Protein AF-A0A813EPC4-F1 (afdb_monomer)

Organism: Polarella glacialis (NCBI:txid89957)

Secondary structure (DSSP, 8-state):
-HHHHHHHTTB-SSTT-SSB------TTTPPPPHHHHHHHHHHHHHHTT--TTTEEE--HHHHHHHHHHHHH-S-TT--HHHHHHHHHHHHHHHHHHHHHHHH-SEEEEEEEETTEEEEEEEEEETTEEEEEEEE-SSS--HHHHHHHHHHHHHHH-PPPPS------PPTT-S-HHHHHHHHHHHHHHHHTS--HHHH-S---HHHHHHHHHHHHHHHHHHHHHHHHHHHHHHHHHHHHHHHHHHHHHHHHHHHHHHHHHHHHHHHHHHHHHT---TTS--GGGS-HHHHHHHHHHHHH-----TTTTT-SS--TT--HHHHHHHHHHHTTSS---

pLDDT: mean 82.9, std 14.12, range [34.06, 98.44]

Radius of gyration: 42.9 Å; Cα contacts (8 Å, |Δi|>4): 403; chains: 1; bounding box: 92×56×108 Å

Foldseek 3Di:
DLVVLCVQLQHDLAPPRPGHALDFDDQDFDADDLSLLSSLVVCLCVVVVFDLQAEFEDRQCLLCVLLCCVVVNDDPPDDPVRNVVVVVVSVVSLVVVLCRVVRHQKYWYWYDDPLAIKIWIWGDDPPDIDIAIAGQAPDRDPRRQVSVQVSCCVNPNDGYDPHPDPHHDDPPTSLRSLQSSQQVSLCCCVRVVVNNVVNPDHRDSSVSSNVSNVSSVVSNVSSVVSHVVNVVVVVVVVVVVVVVVVVVVVVVVVVVVVVVVVVVVVVVVVVVVPDPPPPDQDLVNFDPVLVVLLVCCAVQVADDPPVNVPPPRRDVVGHSVVSSVVRCVVVPVDDDD

Structure (mmCIF, N/CA/C/O backbone):
data_AF-A0A813EPC4-F1
#
_entry.id   AF-A0A813EPC4-F1
#
loop_
_atom_site.group_PDB
_atom_site.id
_atom_site.type_symbol
_atom_site.label_atom_id
_atom_site.label_alt_id
_atom_site.label_comp_id
_atom_site.label_asym_id
_atom_site.label_entity_id
_atom_site.label_seq_id
_atom_site.pdbx_PDB_ins_code
_atom_site.Cartn_x
_atom_site.Cartn_y
_atom_site.Cartn_z
_atom_site.occupancy
_atom_site.B_iso_or_equiv
_atom_site.auth_seq_id
_atom_site.auth_comp_id
_atom_site.auth_asym_id
_atom_site.auth_atom_id
_atom_site.pdbx_PDB_model_num
ATOM 1 N N . MET A 1 1 ? -18.100 5.265 3.084 1.00 62.22 1 MET A N 1
ATOM 2 C CA . MET A 1 1 ? -17.186 5.437 1.932 1.00 62.22 1 MET A CA 1
ATOM 3 C C . MET A 1 1 ? -15.780 5.809 2.391 1.00 62.22 1 MET A C 1
ATOM 5 O O . MET A 1 1 ? -14.886 5.016 2.166 1.00 62.22 1 MET A O 1
ATOM 9 N N . LEU A 1 2 ? -15.556 6.933 3.086 1.00 70.25 2 LEU A N 1
ATOM 10 C CA . LEU A 1 2 ? -14.209 7.248 3.605 1.00 70.25 2 LEU A CA 1
ATOM 11 C C . LEU A 1 2 ? -13.726 6.257 4.686 1.00 70.25 2 LEU A C 1
ATOM 13 O O . LEU A 1 2 ? -12.557 5.906 4.694 1.00 70.25 2 LEU A O 1
ATOM 17 N N . GLN A 1 3 ? -14.626 5.737 5.531 1.00 71.38 3 GLN A N 1
ATOM 18 C CA . GLN A 1 3 ? -14.296 4.677 6.501 1.00 71.38 3 GLN A CA 1
ATOM 19 C C . GLN A 1 3 ? -13.813 3.376 5.839 1.00 71.38 3 GLN A C 1
ATOM 21 O O . GLN A 1 3 ? -12.817 2.812 6.267 1.00 71.38 3 GLN A O 1
ATOM 26 N N . SER A 1 4 ? -14.493 2.906 4.785 1.00 73.38 4 SER A N 1
ATOM 27 C CA . SER A 1 4 ? -14.063 1.697 4.069 1.00 73.38 4 SER A CA 1
ATOM 28 C C . SER A 1 4 ? -12.709 1.913 3.39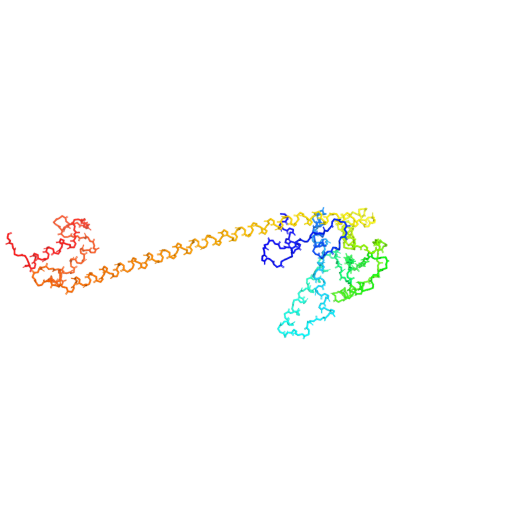6 1.00 73.38 4 SER A C 1
ATOM 30 O O . SER A 1 4 ? -11.855 1.049 3.473 1.00 73.38 4 SER A O 1
ATOM 32 N N . TRP A 1 5 ? -12.462 3.109 2.855 1.00 74.44 5 TRP A N 1
ATOM 33 C CA . TRP A 1 5 ? -11.149 3.469 2.316 1.00 74.44 5 TRP A CA 1
ATOM 34 C C . TRP A 1 5 ? -10.028 3.489 3.351 1.00 74.44 5 TRP A C 1
ATOM 36 O O . TRP A 1 5 ? -8.918 3.080 3.031 1.00 74.44 5 TRP A O 1
ATOM 46 N N . LEU A 1 6 ? -10.289 3.976 4.569 1.00 70.12 6 LEU A N 1
ATOM 47 C CA . LEU A 1 6 ? -9.298 3.920 5.647 1.00 70.12 6 LEU A CA 1
ATOM 48 C C . LEU A 1 6 ? -8.890 2.465 5.904 1.00 70.12 6 LEU A C 1
ATOM 50 O O . LEU A 1 6 ? -7.701 2.165 5.913 1.00 70.12 6 LEU A O 1
ATOM 54 N N . TRP A 1 7 ? -9.870 1.564 5.993 1.00 73.25 7 TRP A N 1
ATOM 55 C CA . TRP A 1 7 ? -9.618 0.134 6.152 1.00 73.25 7 TRP A CA 1
ATOM 56 C C . TRP A 1 7 ? -8.852 -0.474 4.969 1.00 73.25 7 TRP A C 1
ATOM 58 O O . TRP A 1 7 ? -7.840 -1.141 5.173 1.00 73.25 7 TRP A O 1
ATOM 68 N N . ASP A 1 8 ? -9.284 -0.198 3.736 1.00 74.75 8 ASP A N 1
ATOM 69 C CA . ASP A 1 8 ? -8.661 -0.724 2.513 1.00 74.75 8 ASP A CA 1
ATOM 70 C C . ASP A 1 8 ? -7.205 -0.241 2.346 1.00 74.75 8 ASP A C 1
ATOM 72 O O . ASP A 1 8 ? -6.374 -0.941 1.771 1.00 74.75 8 ASP A O 1
ATOM 76 N N . CYS A 1 9 ? -6.870 0.929 2.903 1.00 72.31 9 CYS A N 1
ATOM 77 C CA . CYS A 1 9 ? -5.509 1.469 2.941 1.00 72.31 9 CYS A CA 1
ATOM 78 C C . CYS A 1 9 ? -4.670 0.981 4.142 1.00 72.31 9 CYS A C 1
ATOM 80 O O . CYS A 1 9 ? -3.524 1.412 4.270 1.00 72.31 9 CYS A O 1
ATOM 82 N N . GLY A 1 10 ? -5.216 0.143 5.034 1.00 71.31 10 GLY A N 1
ATOM 83 C CA . GLY A 1 10 ? -4.536 -0.314 6.257 1.00 71.31 10 GLY A CA 1
ATOM 84 C C . GLY A 1 10 ? -4.409 0.754 7.355 1.00 71.31 10 GLY A C 1
ATOM 85 O O . GLY A 1 10 ? -3.520 0.679 8.202 1.00 71.31 10 GLY A O 1
ATOM 86 N N . LEU A 1 11 ? -5.271 1.774 7.338 1.00 77.00 11 LEU A N 1
ATOM 87 C CA . LEU A 1 11 ? -5.243 2.905 8.268 1.00 77.00 11 LEU A CA 1
ATOM 88 C C . LEU A 1 11 ? -6.188 2.654 9.448 1.00 77.00 11 LEU A C 1
ATOM 90 O O . LEU A 1 11 ? -7.278 2.105 9.283 1.00 77.00 11 LEU A O 1
ATOM 94 N N . LYS A 1 12 ? -5.786 3.092 10.644 1.00 79.19 12 LYS A N 1
ATOM 95 C CA . LYS A 1 12 ? -6.576 2.880 11.871 1.00 79.19 12 LYS A CA 1
ATOM 96 C C . LYS A 1 12 ? -7.890 3.664 11.862 1.00 79.19 12 LYS A C 1
ATOM 98 O O . LYS A 1 12 ? -7.928 4.822 11.435 1.00 79.19 12 LYS A O 1
ATOM 103 N N . LEU A 1 13 ? -8.955 3.027 12.344 1.00 77.38 13 LEU A N 1
ATOM 104 C CA . LEU A 1 13 ? -10.294 3.597 12.520 1.00 77.38 13 LEU A CA 1
ATOM 105 C C . LEU A 1 13 ? -10.567 3.909 13.994 1.00 77.38 13 LEU A C 1
ATOM 107 O O . LEU A 1 13 ? -11.183 4.926 14.316 1.00 77.38 13 LEU A O 1
ATOM 111 N N . GLU A 1 14 ? -10.071 3.051 14.877 1.00 79.38 14 GLU A N 1
ATOM 112 C CA . GLU A 1 14 ? -10.176 3.154 16.324 1.00 79.38 14 GLU A CA 1
ATOM 113 C C . GLU A 1 14 ? -8.802 3.403 16.973 1.00 79.38 14 GLU A C 1
ATOM 115 O O . GLU A 1 14 ? -7.764 3.123 16.371 1.00 79.38 14 GLU A O 1
ATOM 120 N N . PRO A 1 15 ? -8.756 3.935 18.213 1.00 71.81 15 PRO A N 1
ATOM 121 C CA . PRO A 1 15 ? -7.492 4.217 18.898 1.00 71.81 15 PRO A CA 1
ATOM 122 C C . PRO A 1 15 ? -6.586 2.992 19.069 1.00 71.81 15 PRO A C 1
ATOM 124 O O . PRO A 1 15 ? -5.369 3.144 19.081 1.00 71.81 15 PRO A O 1
ATOM 127 N N . GLU A 1 16 ? -7.193 1.813 19.212 1.00 76.94 16 GLU A N 1
ATOM 128 C CA . GLU A 1 16 ? -6.504 0.554 19.514 1.00 76.94 16 GLU A CA 1
ATOM 129 C C . GLU A 1 16 ? -6.243 -0.297 18.266 1.00 76.94 16 GLU A C 1
ATOM 131 O O . GLU A 1 16 ? -5.717 -1.407 18.368 1.00 76.94 16 GLU A O 1
ATOM 136 N N . ASP A 1 17 ? -6.628 0.197 17.086 1.00 76.00 17 ASP A N 1
ATOM 137 C CA . ASP A 1 17 ? -6.416 -0.529 15.843 1.00 76.00 17 ASP A CA 1
ATOM 138 C C . ASP A 1 17 ? -4.917 -0.634 15.525 1.00 76.00 17 ASP A C 1
ATOM 140 O O . ASP A 1 17 ? -4.179 0.345 15.668 1.00 76.00 17 ASP A O 1
ATOM 144 N N . PRO A 1 18 ? -4.460 -1.786 15.002 1.00 70.44 18 PRO A N 1
ATOM 145 C CA . PRO A 1 18 ? -3.057 -2.004 14.652 1.00 70.44 18 PRO A CA 1
ATOM 146 C C . PRO A 1 18 ? -2.616 -1.267 13.374 1.00 70.44 18 PRO A C 1
ATOM 148 O O . PRO A 1 18 ? -1.470 -1.420 12.962 1.00 70.44 18 PRO A O 1
ATOM 151 N N . GLY A 1 19 ? -3.520 -0.533 12.715 1.00 69.56 19 GLY A N 1
ATOM 152 C CA . GLY A 1 19 ? -3.224 0.230 11.503 1.00 69.56 19 GLY A CA 1
ATOM 153 C C . GLY A 1 19 ? -2.428 1.504 11.781 1.00 69.56 19 GLY A C 1
ATOM 154 O O . GLY A 1 19 ? -2.182 1.873 12.930 1.00 69.56 19 GLY A O 1
ATOM 155 N N . ASP A 1 20 ? -2.082 2.230 10.721 1.00 78.06 20 ASP A N 1
ATOM 156 C CA . ASP A 1 20 ? -1.285 3.453 10.829 1.00 78.06 20 ASP A CA 1
ATOM 157 C C . ASP A 1 20 ? -2.104 4.756 10.830 1.00 78.06 20 ASP A C 1
ATOM 159 O O . ASP A 1 20 ? -3.225 4.842 10.313 1.00 78.06 20 ASP A O 1
ATOM 163 N N . ASP A 1 21 ? -1.540 5.802 11.443 1.00 78.56 21 ASP A N 1
ATOM 164 C CA . ASP A 1 21 ? -2.145 7.135 11.434 1.00 78.56 21 ASP A CA 1
ATOM 165 C C . ASP A 1 21 ? -2.010 7.720 10.034 1.00 78.56 21 ASP A C 1
ATOM 167 O O . ASP A 1 21 ? -0.948 7.636 9.418 1.00 78.56 21 ASP A O 1
ATOM 171 N N . VAL A 1 22 ? -3.056 8.385 9.541 1.00 77.50 22 VAL A N 1
ATOM 172 C CA . VAL A 1 22 ? -2.957 9.071 8.254 1.00 77.50 22 VAL A CA 1
ATOM 173 C C . VAL A 1 22 ? -1.939 10.200 8.375 1.00 77.50 22 VAL A C 1
ATOM 175 O O . VAL A 1 22 ? -2.153 11.188 9.082 1.00 77.50 22 VAL A O 1
ATOM 178 N N . THR A 1 23 ? -0.835 10.084 7.641 1.00 77.12 23 THR A N 1
ATOM 179 C CA . THR A 1 23 ? 0.177 11.138 7.568 1.00 77.12 23 THR A CA 1
ATOM 180 C C . THR A 1 23 ? -0.126 12.102 6.419 1.00 77.12 23 THR A C 1
ATOM 182 O O . THR A 1 23 ? -0.303 11.704 5.265 1.00 77.12 23 THR A O 1
ATOM 185 N N . VAL A 1 24 ? -0.143 13.403 6.713 1.00 73.62 24 VAL A N 1
ATOM 186 C CA . VAL A 1 24 ? -0.309 14.467 5.710 1.00 73.62 24 VAL A CA 1
ATOM 187 C C . VAL A 1 24 ? 1.047 15.127 5.468 1.00 73.62 24 VAL A C 1
ATOM 189 O O . VAL A 1 24 ? 1.663 15.612 6.413 1.00 73.62 24 VAL A O 1
ATOM 192 N N . SER A 1 25 ? 1.521 15.140 4.221 1.00 67.19 25 SER A N 1
ATOM 193 C CA . SER A 1 25 ? 2.739 15.864 3.838 1.00 67.19 25 SER A CA 1
ATOM 194 C C . SER A 1 25 ? 2.538 17.371 3.766 1.00 67.19 25 SER A C 1
ATOM 196 O O . SER A 1 25 ? 1.418 17.884 3.647 1.00 67.19 25 SER A O 1
ATOM 198 N N . SER A 1 26 ? 3.662 18.080 3.742 1.00 60.09 26 SER A N 1
ATOM 199 C CA . SER A 1 26 ? 3.734 19.433 3.224 1.00 60.09 26 SER A CA 1
ATOM 200 C C . SER A 1 26 ? 3.218 19.478 1.776 1.00 60.09 26 SER A C 1
ATOM 202 O O . SER A 1 26 ? 3.365 18.542 0.979 1.00 60.09 26 SER A O 1
ATOM 204 N N . GLN A 1 27 ? 2.531 20.567 1.438 1.00 60.84 27 GLN A N 1
ATOM 205 C CA . GLN A 1 27 ? 2.017 20.772 0.092 1.00 60.84 27 GLN A CA 1
ATOM 206 C C . GLN A 1 27 ? 3.204 21.026 -0.848 1.00 60.84 27 GLN A C 1
ATOM 208 O O . GLN A 1 27 ? 3.808 22.092 -0.785 1.00 60.84 27 GLN A O 1
ATOM 213 N N . GLY A 1 28 ? 3.515 20.075 -1.735 1.00 56.06 28 GLY A N 1
ATOM 214 C CA . GLY A 1 28 ? 4.407 20.333 -2.870 1.00 56.06 28 GLY A CA 1
ATOM 215 C C . GLY A 1 28 ? 5.709 19.539 -2.974 1.00 56.06 28 GLY A C 1
ATOM 216 O O . GLY A 1 28 ? 6.494 19.883 -3.851 1.00 56.06 28 GLY A O 1
ATOM 217 N N . GLY A 1 29 ? 5.953 18.479 -2.191 1.00 60.56 29 GLY A N 1
ATOM 218 C CA . GLY A 1 29 ? 7.079 17.599 -2.544 1.00 60.56 29 GLY A CA 1
ATOM 219 C C . GLY A 1 29 ? 7.720 16.730 -1.475 1.00 60.56 29 GLY A C 1
ATOM 220 O O . GLY A 1 29 ? 8.869 16.357 -1.676 1.00 60.56 29 GLY A O 1
ATOM 221 N N . ASP A 1 30 ? 7.047 16.387 -0.377 1.00 72.00 30 ASP A N 1
ATOM 222 C CA . ASP A 1 30 ? 7.613 15.381 0.529 1.00 72.00 30 ASP A CA 1
ATOM 223 C C . ASP A 1 30 ? 7.609 13.991 -0.116 1.00 72.00 30 ASP A C 1
ATOM 225 O O . ASP A 1 30 ? 6.735 13.660 -0.927 1.00 72.00 30 ASP A O 1
ATOM 229 N N . TRP A 1 31 ? 8.535 13.151 0.343 1.00 79.12 31 TRP A N 1
ATOM 230 C CA . TRP A 1 31 ? 8.565 11.729 0.033 1.00 79.12 31 TRP A CA 1
ATOM 231 C C . TRP A 1 31 ? 7.193 11.093 0.274 1.00 79.12 31 TRP A C 1
ATOM 233 O O . TRP A 1 31 ? 6.574 11.263 1.334 1.00 79.12 31 TRP A O 1
ATOM 243 N N . LEU A 1 32 ? 6.695 10.354 -0.719 1.00 81.12 32 LEU A N 1
ATOM 244 C CA . LEU A 1 32 ? 5.539 9.498 -0.491 1.00 81.12 32 LEU A CA 1
ATOM 245 C C . LEU A 1 32 ? 5.990 8.298 0.335 1.00 81.12 32 LEU A C 1
ATOM 247 O O . LEU A 1 32 ? 6.913 7.591 -0.054 1.00 81.12 32 LEU A O 1
ATOM 251 N N . LEU A 1 33 ? 5.332 8.083 1.469 1.00 84.06 33 LEU A N 1
ATOM 252 C CA . LEU A 1 33 ? 5.437 6.838 2.219 1.00 84.06 33 LEU A CA 1
ATOM 253 C C . LEU A 1 33 ? 4.589 5.755 1.531 1.00 84.06 33 LEU A C 1
ATOM 255 O O . LEU A 1 33 ? 3.718 6.064 0.710 1.00 84.06 33 LEU A O 1
ATOM 259 N N . ASP A 1 34 ? 4.823 4.503 1.894 1.00 82.69 34 ASP A N 1
ATOM 260 C CA . ASP A 1 34 ? 4.042 3.329 1.485 1.00 82.69 34 ASP A CA 1
ATOM 261 C C . ASP A 1 34 ? 2.523 3.539 1.625 1.00 82.69 34 ASP A C 1
ATOM 263 O O . ASP A 1 34 ? 1.785 3.380 0.651 1.00 82.69 34 ASP A O 1
ATOM 267 N N . GLN A 1 35 ? 2.059 4.040 2.772 1.00 84.06 35 GLN A N 1
ATOM 268 C CA . GLN A 1 35 ? 0.651 4.377 3.015 1.00 84.06 35 GLN A CA 1
ATOM 269 C C . GLN A 1 35 ? 0.082 5.328 1.957 1.00 84.06 35 GLN A C 1
ATOM 271 O O . GLN A 1 35 ? -1.074 5.214 1.555 1.00 84.06 35 GLN A O 1
ATOM 276 N N . ARG A 1 36 ? 0.882 6.285 1.472 1.00 85.88 36 ARG A N 1
ATOM 277 C CA . ARG A 1 36 ? 0.427 7.261 0.470 1.00 85.88 36 ARG A CA 1
ATOM 278 C C . ARG A 1 36 ? 0.389 6.672 -0.932 1.00 85.88 36 ARG A C 1
ATOM 280 O O . ARG A 1 36 ? -0.444 7.099 -1.732 1.00 85.88 36 ARG A O 1
ATOM 287 N N . LEU A 1 37 ? 1.252 5.701 -1.231 1.00 91.56 37 LEU A N 1
ATOM 288 C CA . LEU A 1 37 ? 1.120 4.902 -2.447 1.00 91.56 37 LEU A CA 1
ATOM 289 C C . LEU A 1 37 ? -0.149 4.047 -2.403 1.00 91.56 37 LEU A C 1
ATOM 291 O O . LEU A 1 37 ? -0.873 4.036 -3.395 1.00 91.56 37 LEU A O 1
ATOM 295 N N . ASN A 1 38 ? -0.469 3.440 -1.256 1.00 91.88 38 ASN A N 1
ATOM 296 C CA . ASN A 1 38 ? -1.716 2.690 -1.061 1.00 91.88 38 ASN A CA 1
ATOM 297 C C . ASN A 1 38 ? -2.948 3.595 -1.246 1.00 91.88 38 ASN A C 1
ATOM 299 O O . ASN A 1 38 ? -3.841 3.273 -2.026 1.00 91.88 38 ASN A O 1
ATOM 303 N N . VAL A 1 39 ? -2.956 4.789 -0.641 1.00 91.19 39 VAL A N 1
ATOM 304 C CA . VAL A 1 39 ? -4.021 5.792 -0.852 1.00 91.19 39 VAL A CA 1
ATOM 305 C C . VAL A 1 39 ? -4.122 6.210 -2.322 1.00 91.19 39 VAL A C 1
ATOM 307 O O . VAL A 1 39 ? -5.220 6.351 -2.859 1.00 91.19 39 VAL A O 1
ATOM 310 N N . GLY A 1 40 ? -2.986 6.417 -2.992 1.00 93.69 40 GLY A N 1
ATOM 311 C CA . GLY A 1 40 ? -2.955 6.744 -4.415 1.00 93.69 40 GLY A CA 1
ATOM 312 C C . GLY A 1 40 ? -3.519 5.622 -5.290 1.00 93.69 40 GLY A C 1
ATOM 313 O O . GLY A 1 40 ? -4.255 5.900 -6.238 1.00 93.69 40 GLY A O 1
ATOM 314 N N . TRP A 1 41 ? -3.222 4.367 -4.949 1.00 94.75 41 TRP A N 1
ATOM 315 C CA . TRP A 1 41 ? -3.783 3.191 -5.602 1.00 94.75 41 TRP A CA 1
ATOM 316 C C . TRP A 1 41 ? -5.298 3.090 -5.408 1.00 94.75 41 TRP A C 1
ATOM 318 O O . TRP A 1 41 ? -6.013 2.948 -6.397 1.00 94.75 41 TRP A O 1
ATOM 328 N N . GLU A 1 42 ? -5.810 3.230 -4.185 1.00 93.19 42 GLU A N 1
ATOM 329 C CA . GLU A 1 42 ? -7.256 3.161 -3.931 1.00 93.19 42 GLU A CA 1
ATOM 330 C C . GLU A 1 42 ? -8.012 4.315 -4.606 1.00 93.19 42 GLU A C 1
ATOM 332 O O . GLU A 1 42 ? -9.077 4.112 -5.198 1.00 93.19 42 GLU A O 1
ATOM 337 N N . LEU A 1 43 ? -7.414 5.513 -4.641 1.00 93.94 43 LEU A N 1
ATOM 338 C CA . LEU A 1 43 ? -7.940 6.632 -5.422 1.00 93.94 43 LEU A CA 1
ATOM 339 C C . LEU A 1 43 ? -7.996 6.310 -6.920 1.00 93.94 43 LEU A C 1
ATOM 341 O O . LEU A 1 43 ? -8.998 6.622 -7.568 1.00 93.94 43 LEU A O 1
ATOM 345 N N . LEU A 1 44 ? -6.944 5.697 -7.473 1.00 93.88 44 LEU A N 1
ATOM 346 C CA . LEU A 1 44 ? -6.917 5.265 -8.869 1.00 93.88 44 LEU A CA 1
ATOM 347 C C . LEU A 1 44 ? -8.001 4.215 -9.128 1.00 93.88 44 LEU A C 1
ATOM 349 O O . LEU A 1 44 ? -8.809 4.397 -10.034 1.00 93.88 44 LEU A O 1
ATOM 353 N N . LYS A 1 45 ? -8.048 3.154 -8.317 1.00 93.50 45 LYS A N 1
ATOM 354 C CA . LYS A 1 45 ? -9.009 2.050 -8.424 1.00 93.50 45 LYS A CA 1
ATOM 355 C C . LYS A 1 45 ? -10.442 2.562 -8.454 1.00 93.50 45 LYS A C 1
ATOM 357 O O . LYS A 1 45 ? -11.195 2.226 -9.366 1.00 93.50 45 LYS A O 1
ATOM 362 N N . PHE A 1 46 ? -10.794 3.424 -7.506 1.00 90.94 46 PHE A N 1
ATOM 363 C CA . PHE A 1 46 ? -12.123 4.014 -7.428 1.00 90.94 46 PHE A CA 1
ATOM 364 C C . PHE A 1 46 ? -12.412 4.978 -8.579 1.00 90.94 46 PHE A C 1
ATOM 366 O O . PHE A 1 46 ? -13.437 4.848 -9.243 1.00 90.94 46 PHE A O 1
ATOM 373 N N . GLY A 1 47 ? -11.514 5.935 -8.836 1.00 89.88 47 GLY A N 1
ATOM 374 C CA . GLY A 1 47 ? -11.733 6.980 -9.837 1.00 89.88 47 GLY A CA 1
ATOM 375 C C . GLY A 1 47 ? -11.814 6.445 -11.267 1.00 89.88 47 GLY A C 1
ATOM 376 O O . GLY A 1 47 ? -12.506 7.022 -12.101 1.00 89.88 47 GLY A O 1
ATOM 377 N N . ALA A 1 48 ? -11.130 5.335 -11.538 1.00 88.75 48 ALA A N 1
ATOM 378 C CA . ALA A 1 48 ? -11.113 4.664 -12.831 1.00 88.75 48 ALA A CA 1
ATOM 379 C C . ALA A 1 48 ? -12.081 3.467 -12.920 1.00 88.75 48 ALA A C 1
ATOM 381 O O . ALA A 1 48 ? -12.169 2.840 -13.972 1.00 88.75 48 ALA A O 1
ATOM 382 N N . GLY A 1 49 ? -12.796 3.125 -11.839 1.00 89.38 49 GLY A N 1
ATOM 383 C CA . GLY A 1 49 ? -13.715 1.980 -11.810 1.00 89.38 49 GLY A CA 1
ATOM 384 C C . GLY A 1 49 ? -13.035 0.625 -12.057 1.00 89.38 49 GLY A C 1
ATOM 385 O O . GLY A 1 49 ? -13.647 -0.278 -12.634 1.00 89.38 49 GLY A O 1
ATOM 386 N N . LEU A 1 50 ? -11.765 0.484 -11.659 1.00 89.88 50 LEU A N 1
ATOM 387 C CA . LEU A 1 50 ? -10.953 -0.697 -11.955 1.00 89.88 50 LEU A CA 1
ATOM 388 C C . LEU A 1 50 ? -11.474 -1.930 -11.213 1.00 89.88 50 LEU A C 1
ATOM 390 O O . LEU A 1 50 ? -11.668 -1.921 -9.997 1.00 89.88 50 LEU A O 1
ATOM 394 N N . GLN A 1 51 ? -11.650 -3.016 -11.962 1.00 85.56 51 GLN A N 1
ATOM 395 C CA . GLN A 1 51 ? -12.029 -4.316 -11.419 1.00 85.56 51 GLN A CA 1
ATOM 396 C C . GLN A 1 51 ? -10.784 -5.082 -10.965 1.00 85.56 51 GLN A C 1
ATOM 398 O O . GLN A 1 51 ? -9.775 -5.116 -11.670 1.00 85.56 51 GLN A O 1
ATOM 403 N N . GLU A 1 52 ? -10.868 -5.771 -9.825 1.00 79.69 52 GLU A N 1
ATOM 404 C CA . GLU A 1 52 ? -9.741 -6.549 -9.281 1.00 79.69 52 GLU A CA 1
ATOM 405 C C . GLU A 1 52 ? -9.311 -7.721 -10.168 1.00 79.69 52 GLU A C 1
ATOM 407 O O . GLU A 1 52 ? -8.208 -8.248 -10.019 1.00 79.69 52 GLU A O 1
ATOM 412 N N . SER A 1 53 ? -10.184 -8.167 -11.070 1.00 82.69 53 SER A N 1
ATOM 413 C CA . SER A 1 53 ? -9.859 -9.204 -12.047 1.00 82.69 53 SER A CA 1
ATOM 414 C C . SER A 1 53 ? -8.948 -8.688 -13.165 1.00 82.69 53 SER A C 1
ATOM 416 O O . SER A 1 53 ? -8.169 -9.462 -13.714 1.00 82.69 53 SER A O 1
ATOM 418 N N . ALA A 1 54 ? -9.021 -7.394 -13.493 1.00 86.94 54 ALA A N 1
ATOM 419 C CA . ALA A 1 54 ? -8.241 -6.779 -14.565 1.00 86.94 54 ALA A CA 1
ATOM 420 C C . ALA A 1 54 ? -6.814 -6.434 -14.117 1.00 86.94 54 ALA A C 1
ATOM 422 O O . ALA A 1 54 ? -5.854 -6.676 -14.850 1.00 86.94 54 ALA A O 1
ATOM 423 N N . VAL A 1 55 ? -6.675 -5.904 -12.899 1.00 95.44 55 VAL A N 1
ATOM 424 C CA . VAL A 1 55 ? -5.396 -5.453 -12.350 1.00 95.44 55 VAL A CA 1
ATOM 425 C C . VAL A 1 55 ? -5.260 -5.810 -10.875 1.00 95.44 55 VAL A C 1
ATOM 427 O O . VAL A 1 55 ? -6.181 -5.626 -10.079 1.00 95.44 55 VAL A O 1
ATOM 430 N N . GLN A 1 56 ? -4.083 -6.309 -10.506 1.00 95.62 56 GLN A N 1
ATOM 431 C CA . GLN A 1 56 ? -3.677 -6.494 -9.120 1.00 95.62 56 GLN A CA 1
ATOM 432 C C . GLN A 1 56 ? -2.597 -5.495 -8.738 1.00 95.62 56 GLN A C 1
ATOM 434 O O . GLN A 1 56 ? -1.745 -5.108 -9.533 1.00 95.62 56 GLN A O 1
ATOM 439 N N . TYR A 1 57 ? -2.629 -5.117 -7.472 1.00 96.38 57 TYR A N 1
ATOM 440 C CA . TYR A 1 57 ? -1.622 -4.291 -6.837 1.00 96.38 57 TYR A CA 1
ATOM 441 C C . TYR A 1 57 ? -0.978 -5.090 -5.713 1.00 96.38 57 TYR A C 1
ATOM 443 O O . TYR A 1 57 ? -1.685 -5.721 -4.913 1.00 96.38 57 TYR A O 1
ATOM 451 N N . VAL A 1 58 ? 0.352 -5.100 -5.688 1.00 96.56 58 VAL A N 1
ATOM 452 C CA . VAL A 1 58 ? 1.137 -5.649 -4.583 1.00 96.56 58 VAL A CA 1
ATOM 453 C C . VAL A 1 58 ? 1.474 -4.490 -3.646 1.00 96.56 58 VAL A C 1
ATOM 455 O O . VAL A 1 58 ? 2.227 -3.607 -4.060 1.00 96.56 58 VAL A O 1
ATOM 458 N N . PRO A 1 59 ? 0.930 -4.476 -2.415 1.00 94.19 59 PRO A N 1
ATOM 459 C CA . PRO A 1 59 ? 1.220 -3.418 -1.461 1.00 94.19 59 PRO A CA 1
ATOM 460 C C . PRO A 1 59 ? 2.730 -3.302 -1.192 1.00 94.19 59 PRO A C 1
ATOM 462 O O . PRO A 1 59 ? 3.400 -4.337 -1.056 1.00 94.19 59 PRO A O 1
ATOM 465 N N . PRO A 1 60 ? 3.292 -2.083 -1.137 1.00 92.69 60 PRO A N 1
ATOM 466 C CA . PRO A 1 60 ? 4.724 -1.889 -0.984 1.00 92.69 60 PRO A CA 1
ATOM 467 C C . PRO A 1 60 ? 5.256 -2.409 0.346 1.00 92.69 60 PRO A C 1
ATOM 469 O O . PRO A 1 60 ? 6.322 -3.014 0.383 1.00 92.69 60 PRO A O 1
ATOM 472 N N . ASP A 1 61 ? 4.490 -2.220 1.417 1.00 90.75 61 ASP A N 1
ATOM 473 C CA . ASP A 1 61 ? 4.765 -2.702 2.769 1.00 90.75 61 ASP A CA 1
ATOM 474 C C . ASP A 1 61 ? 4.871 -4.233 2.802 1.00 90.75 61 ASP A C 1
ATOM 476 O O . ASP A 1 61 ? 5.819 -4.788 3.370 1.00 90.75 61 ASP A O 1
ATOM 480 N N . LEU A 1 62 ? 3.957 -4.927 2.114 1.00 92.88 62 LEU A N 1
ATOM 481 C CA . LEU A 1 62 ? 3.969 -6.382 1.989 1.00 92.88 62 LEU A CA 1
ATOM 482 C C . LEU A 1 62 ? 5.236 -6.865 1.277 1.00 92.88 62 LEU A C 1
ATOM 484 O O . LEU A 1 62 ? 5.917 -7.767 1.774 1.00 92.88 62 LEU A O 1
ATOM 488 N N . LEU A 1 63 ? 5.557 -6.266 0.126 1.00 93.62 63 LEU A N 1
ATOM 489 C CA . LEU A 1 63 ? 6.732 -6.649 -0.654 1.00 93.62 63 LEU A CA 1
ATOM 490 C C . LEU A 1 63 ? 8.028 -6.329 0.092 1.00 93.62 63 LEU A C 1
ATOM 492 O O . LEU A 1 63 ? 8.916 -7.174 0.154 1.00 93.62 63 LEU A O 1
ATOM 496 N N . GLN A 1 64 ? 8.133 -5.134 0.670 1.00 91.62 64 GLN A N 1
ATOM 497 C CA . GLN A 1 64 ? 9.321 -4.683 1.383 1.00 91.62 64 GLN A CA 1
ATOM 498 C C . GLN A 1 64 ? 9.571 -5.526 2.632 1.00 91.62 64 GLN A C 1
ATOM 500 O O . GLN A 1 64 ? 10.704 -5.935 2.872 1.00 91.62 64 GLN A O 1
ATOM 505 N N . THR A 1 65 ? 8.531 -5.834 3.410 1.00 89.75 65 THR A N 1
ATOM 506 C CA . THR A 1 65 ? 8.676 -6.663 4.614 1.00 89.75 65 THR A CA 1
ATOM 507 C C . THR A 1 65 ? 9.060 -8.101 4.268 1.00 89.75 65 THR A C 1
ATOM 509 O O . THR A 1 65 ? 9.808 -8.743 5.009 1.00 89.75 65 THR A O 1
ATOM 512 N N . TRP A 1 66 ? 8.565 -8.628 3.144 1.00 92.75 66 TRP A N 1
ATOM 513 C CA . TRP A 1 66 ? 9.009 -9.924 2.632 1.00 92.75 66 TRP A CA 1
ATOM 514 C C . TRP A 1 66 ? 10.479 -9.866 2.187 1.00 92.75 66 TRP A C 1
ATOM 516 O O . TRP A 1 66 ? 11.312 -10.594 2.723 1.00 92.75 66 TRP A O 1
ATOM 526 N N . MET A 1 67 ? 10.823 -8.917 1.311 1.00 90.12 67 MET A N 1
ATOM 527 C CA . MET A 1 67 ? 12.177 -8.742 0.778 1.00 90.12 67 MET A CA 1
ATOM 528 C C . MET A 1 67 ? 13.227 -8.506 1.859 1.00 90.12 67 MET A C 1
ATOM 530 O O . MET A 1 67 ? 14.306 -9.081 1.772 1.00 90.12 67 MET A O 1
ATOM 534 N N . ARG A 1 68 ? 12.918 -7.692 2.877 1.00 87.00 68 ARG A N 1
ATOM 535 C CA . ARG A 1 68 ? 13.853 -7.379 3.962 1.00 87.00 68 ARG A CA 1
ATOM 536 C C . ARG A 1 68 ? 14.300 -8.639 4.688 1.00 87.00 68 ARG A C 1
ATOM 538 O O . ARG A 1 68 ? 15.491 -8.817 4.901 1.00 87.00 68 ARG A O 1
ATOM 545 N N . LEU A 1 69 ? 13.377 -9.535 5.033 1.00 84.56 69 LEU A N 1
ATOM 546 C CA . LEU A 1 69 ? 13.755 -10.775 5.717 1.00 84.56 69 LEU A CA 1
ATOM 547 C C . LEU A 1 69 ? 14.462 -11.766 4.783 1.00 84.56 69 LEU A C 1
ATOM 549 O O . LEU A 1 69 ? 15.325 -12.504 5.242 1.00 84.56 69 LEU A O 1
ATOM 553 N N . GLU A 1 70 ? 14.179 -11.731 3.480 1.00 83.56 70 GLU A N 1
ATOM 554 C CA . GLU A 1 70 ? 14.921 -12.496 2.462 1.00 83.56 70 GLU A CA 1
ATOM 555 C C . GLU A 1 70 ? 16.343 -11.960 2.194 1.00 83.56 70 GLU A C 1
ATOM 557 O O . GLU A 1 70 ? 17.179 -12.645 1.594 1.00 83.56 70 GLU A O 1
ATOM 562 N N . THR A 1 71 ? 16.638 -10.706 2.547 1.00 79.75 71 THR A N 1
ATOM 563 C CA . THR A 1 71 ? 17.969 -10.098 2.376 1.00 79.75 71 THR A CA 1
ATOM 564 C C . THR A 1 71 ? 18.769 -10.051 3.666 1.00 79.75 71 THR A C 1
ATOM 566 O O . THR A 1 71 ? 19.951 -10.373 3.647 1.00 79.75 71 THR A O 1
ATOM 569 N N . GLU A 1 72 ? 18.141 -9.637 4.760 1.00 82.69 72 GLU A N 1
ATOM 570 C CA . GLU A 1 72 ? 18.792 -9.368 6.046 1.00 82.69 72 GLU A CA 1
ATOM 571 C C . GLU A 1 72 ? 18.691 -10.562 7.004 1.00 82.69 72 GLU A C 1
ATOM 573 O O . GLU A 1 72 ? 19.484 -10.668 7.936 1.00 82.69 72 GLU A O 1
ATOM 578 N N . GLY A 1 73 ? 17.761 -11.490 6.760 1.00 80.56 73 GLY A N 1
ATOM 579 C CA . GLY A 1 73 ? 17.487 -12.602 7.662 1.00 80.56 73 GLY A CA 1
ATOM 580 C C . GLY A 1 73 ? 16.725 -12.177 8.919 1.00 80.56 73 GLY A C 1
ATOM 581 O O . GLY A 1 73 ? 16.218 -11.060 9.038 1.00 80.56 73 GLY A O 1
ATOM 582 N N . ALA A 1 74 ? 16.593 -13.112 9.859 1.00 82.75 74 ALA A N 1
ATOM 583 C CA . ALA A 1 74 ? 16.025 -12.833 11.172 1.00 82.75 74 ALA A CA 1
ATOM 584 C C . ALA A 1 74 ? 17.053 -12.150 12.089 1.00 82.75 74 ALA A C 1
ATOM 586 O O . ALA A 1 74 ? 18.260 -12.263 11.877 1.00 82.75 74 ALA A O 1
ATOM 587 N N . HIS A 1 75 ? 16.572 -11.479 13.140 1.00 82.19 75 HIS A N 1
ATOM 588 C CA . HIS A 1 75 ? 17.447 -10.903 14.160 1.00 82.19 75 HIS A CA 1
ATOM 589 C C . HIS A 1 75 ? 18.309 -12.005 14.812 1.00 82.19 75 HIS A C 1
ATOM 591 O O . HIS A 1 75 ? 17.764 -13.066 15.121 1.00 82.19 75 HIS A O 1
ATOM 597 N N . PRO A 1 76 ? 19.615 -11.780 15.054 1.00 83.88 76 PRO A N 1
ATOM 598 C CA . PRO A 1 76 ? 20.516 -12.811 15.583 1.00 83.88 76 PRO A CA 1
ATOM 599 C C . PRO A 1 76 ? 20.084 -13.362 16.949 1.00 83.88 76 PRO A C 1
ATOM 601 O O . PRO A 1 76 ? 20.293 -14.537 17.223 1.00 83.88 76 PRO A O 1
ATOM 604 N N . ASP A 1 77 ? 19.434 -12.533 17.769 1.00 88.38 77 ASP A N 1
ATOM 605 C CA . ASP A 1 77 ? 18.952 -12.911 19.107 1.00 88.38 77 ASP A CA 1
ATOM 606 C C . ASP A 1 77 ? 17.515 -13.470 19.121 1.00 88.38 77 ASP A C 1
ATOM 608 O O . ASP A 1 77 ? 16.891 -13.563 20.178 1.00 88.38 77 ASP A O 1
ATOM 612 N N . ALA A 1 78 ? 16.942 -13.785 17.957 1.00 86.19 78 ALA A N 1
ATOM 613 C CA . ALA A 1 78 ? 15.608 -14.366 17.879 1.00 86.19 78 ALA A CA 1
ATOM 614 C C . ALA A 1 78 ? 15.589 -15.806 18.415 1.00 86.19 78 ALA A C 1
ATOM 616 O O . ALA A 1 78 ? 16.366 -16.652 17.972 1.00 86.19 78 ALA A O 1
ATOM 617 N N . ASP A 1 79 ? 14.661 -16.100 19.327 1.00 92.62 79 ASP A N 1
ATOM 618 C CA . ASP A 1 79 ? 14.439 -17.464 19.806 1.00 92.62 79 ASP A CA 1
ATOM 619 C C . ASP A 1 79 ? 13.802 -18.371 18.732 1.00 92.62 79 ASP A C 1
ATOM 621 O O . ASP A 1 79 ? 13.249 -17.915 17.727 1.00 92.62 79 ASP A O 1
ATOM 625 N N . GLU A 1 80 ? 13.895 -19.689 18.933 1.00 91.56 80 GLU A N 1
ATOM 626 C CA . GLU A 1 80 ? 13.420 -20.690 17.968 1.00 91.56 80 GLU A CA 1
ATOM 627 C C . GLU A 1 80 ? 11.910 -20.579 17.697 1.00 91.56 80 GLU A C 1
ATOM 629 O O . GLU A 1 80 ? 11.463 -20.742 16.559 1.00 91.56 80 GLU A O 1
ATOM 634 N N . GLU A 1 81 ? 11.115 -20.242 18.717 1.00 91.31 81 GLU A N 1
ATOM 635 C CA . GLU A 1 81 ? 9.671 -20.066 18.569 1.00 91.31 81 GLU A CA 1
ATOM 636 C C . GLU A 1 81 ? 9.351 -18.862 17.671 1.00 91.31 81 GLU A C 1
ATOM 638 O O . GLU A 1 81 ? 8.506 -18.948 16.771 1.00 91.31 81 GLU A O 1
ATOM 643 N N . PHE A 1 82 ? 10.051 -17.748 17.871 1.00 87.38 82 PHE A N 1
ATOM 644 C CA . PHE A 1 82 ? 9.954 -16.565 17.036 1.00 87.38 82 PHE A CA 1
ATOM 645 C C . PHE A 1 82 ? 10.390 -16.865 15.606 1.00 87.38 82 PHE A C 1
ATOM 647 O O . PHE A 1 82 ? 9.682 -16.481 14.679 1.00 87.38 82 PHE A O 1
ATOM 654 N N . LEU A 1 83 ? 11.497 -17.586 15.404 1.00 88.06 83 LEU A N 1
ATOM 655 C CA . LEU A 1 83 ? 11.976 -17.968 14.072 1.00 88.06 83 LEU A CA 1
ATOM 656 C C . LEU A 1 83 ? 10.958 -18.835 13.319 1.00 88.06 83 LEU A C 1
ATOM 658 O O . LEU A 1 83 ? 10.690 -18.581 12.142 1.00 88.06 83 LEU A O 1
ATOM 662 N N . LEU A 1 84 ? 10.331 -19.804 13.992 1.00 88.12 84 LEU A N 1
ATOM 663 C CA . LEU A 1 84 ? 9.272 -20.634 13.408 1.00 88.12 84 LEU A CA 1
ATOM 664 C C . LEU A 1 84 ? 8.047 -19.799 13.014 1.00 88.12 84 LEU A C 1
ATOM 666 O O . LEU A 1 84 ? 7.532 -19.926 11.898 1.00 88.12 84 LEU A O 1
ATOM 670 N N . ARG A 1 85 ? 7.596 -18.904 13.903 1.00 87.69 85 ARG A N 1
ATOM 671 C CA . ARG A 1 85 ? 6.493 -17.974 13.610 1.00 87.69 85 ARG A CA 1
ATOM 672 C C . ARG A 1 85 ? 6.851 -17.042 12.453 1.00 87.69 85 ARG A C 1
ATOM 674 O O . ARG A 1 85 ? 6.023 -16.821 11.570 1.00 87.69 85 ARG A O 1
ATOM 681 N N . LEU A 1 86 ? 8.079 -16.531 12.422 1.00 86.69 86 LEU A N 1
ATOM 682 C CA . LEU A 1 86 ? 8.571 -15.635 11.383 1.00 86.69 86 LEU A CA 1
ATOM 683 C C . LEU A 1 86 ? 8.600 -16.321 10.018 1.00 86.69 86 LEU A C 1
ATOM 685 O O . LEU A 1 86 ? 8.124 -15.740 9.045 1.00 86.69 86 LEU A O 1
ATOM 689 N N . ALA A 1 87 ? 9.089 -17.562 9.955 1.00 87.31 87 ALA A N 1
ATOM 690 C CA . ALA A 1 87 ? 9.102 -18.367 8.738 1.00 87.31 87 ALA A CA 1
ATOM 691 C C . ALA A 1 87 ? 7.680 -18.626 8.216 1.00 87.31 87 ALA A C 1
ATOM 693 O O . ALA A 1 87 ? 7.413 -18.447 7.028 1.00 87.31 87 ALA A O 1
ATOM 694 N N . ALA A 1 88 ? 6.738 -18.968 9.103 1.00 86.94 88 ALA A N 1
ATOM 695 C CA . ALA A 1 88 ? 5.337 -19.158 8.727 1.00 86.94 88 ALA A CA 1
ATOM 696 C C . ALA A 1 88 ? 4.701 -17.864 8.187 1.00 86.94 88 ALA A C 1
ATOM 698 O O . ALA A 1 88 ? 4.011 -17.882 7.164 1.00 86.94 88 ALA A O 1
ATOM 699 N N . VAL A 1 89 ? 4.958 -16.724 8.838 1.00 88.62 89 VAL A N 1
ATOM 700 C CA . VAL A 1 89 ? 4.493 -15.410 8.370 1.00 88.62 89 VAL A CA 1
ATOM 701 C C . VAL A 1 89 ? 5.125 -15.055 7.023 1.00 88.62 89 VAL A C 1
ATOM 703 O O . VAL A 1 89 ? 4.426 -14.552 6.144 1.00 88.62 89 VAL A O 1
ATOM 706 N N . GLN A 1 90 ? 6.413 -15.340 6.827 1.00 88.81 90 GLN A N 1
ATOM 707 C CA . GLN A 1 90 ? 7.101 -15.066 5.568 1.00 88.81 90 GLN A CA 1
ATOM 708 C C . GLN A 1 90 ? 6.567 -15.901 4.407 1.00 88.81 90 GLN A C 1
ATOM 710 O O . GLN A 1 90 ? 6.267 -15.352 3.346 1.00 88.81 90 GLN A O 1
ATOM 715 N N . GLU A 1 91 ? 6.333 -17.194 4.619 1.00 90.62 91 GLU A N 1
ATOM 716 C CA . GLU A 1 91 ? 5.720 -18.038 3.593 1.00 90.62 91 GLU A CA 1
ATOM 717 C C . GLU A 1 91 ? 4.284 -17.591 3.280 1.00 90.62 91 GLU A C 1
ATOM 719 O O . GLU A 1 91 ? 3.864 -17.606 2.123 1.00 90.62 91 GLU A O 1
ATOM 724 N N . ASN A 1 92 ? 3.529 -17.113 4.273 1.00 92.50 92 ASN A N 1
ATOM 725 C CA . ASN A 1 92 ? 2.209 -16.530 4.028 1.00 92.50 92 ASN A CA 1
ATOM 726 C C . ASN A 1 92 ? 2.290 -15.248 3.186 1.00 92.50 92 ASN A C 1
ATOM 728 O O . ASN A 1 92 ? 1.526 -15.108 2.230 1.00 92.50 92 ASN A O 1
ATOM 732 N N . ARG A 1 93 ? 3.234 -14.340 3.474 1.00 93.56 93 ARG A N 1
ATOM 733 C CA . ARG A 1 93 ? 3.467 -13.135 2.654 1.00 93.56 93 ARG A CA 1
ATOM 734 C C . ARG A 1 93 ? 3.814 -13.512 1.219 1.00 93.56 93 ARG A C 1
ATOM 736 O O . ARG A 1 93 ? 3.177 -13.020 0.287 1.00 93.56 93 ARG A O 1
ATOM 743 N N . ARG A 1 94 ? 4.753 -14.446 1.046 1.00 94.06 94 ARG A N 1
ATOM 744 C CA . ARG A 1 94 ? 5.148 -14.984 -0.259 1.00 94.06 94 ARG A CA 1
ATOM 745 C C . ARG A 1 94 ? 3.946 -15.539 -1.020 1.00 94.06 94 ARG A C 1
ATOM 747 O O . ARG A 1 94 ? 3.737 -15.163 -2.171 1.00 94.06 94 ARG A O 1
ATOM 754 N N . LYS A 1 95 ? 3.119 -16.374 -0.382 1.00 95.06 95 LYS A N 1
ATOM 755 C CA . LYS A 1 95 ? 1.893 -16.925 -0.985 1.00 95.06 95 LYS A CA 1
ATOM 756 C C . LYS A 1 95 ? 0.940 -15.833 -1.456 1.00 95.06 95 LYS A C 1
ATOM 758 O O . LYS A 1 95 ? 0.443 -15.928 -2.572 1.00 95.06 95 LYS A O 1
ATOM 763 N N . VAL A 1 96 ? 0.707 -14.794 -0.654 1.00 95.50 96 VAL A N 1
ATOM 764 C CA . VAL A 1 96 ? -0.179 -13.680 -1.033 1.00 95.50 96 VAL A CA 1
ATOM 765 C C . VAL A 1 96 ? 0.377 -12.913 -2.236 1.00 95.50 96 VAL A C 1
ATOM 767 O O . VAL A 1 96 ? -0.371 -12.612 -3.167 1.00 95.50 96 VAL A O 1
ATOM 770 N N . ILE A 1 97 ? 1.685 -12.632 -2.260 1.00 95.75 97 ILE A N 1
ATOM 771 C CA . ILE A 1 97 ? 2.331 -11.958 -3.396 1.00 95.75 97 ILE A CA 1
ATOM 772 C C . ILE A 1 97 ? 2.216 -12.821 -4.661 1.00 95.75 97 ILE A C 1
ATOM 774 O O . ILE A 1 97 ? 1.773 -12.332 -5.699 1.00 95.75 97 ILE A O 1
ATOM 778 N N . VAL A 1 98 ? 2.542 -14.114 -4.575 1.00 96.25 98 VAL A N 1
ATOM 779 C CA . VAL A 1 98 ? 2.442 -15.052 -5.706 1.00 96.25 98 VAL A CA 1
ATOM 780 C C . VAL A 1 98 ? 1.000 -15.174 -6.201 1.00 96.25 98 VAL A C 1
ATOM 782 O O . VAL A 1 98 ? 0.766 -15.094 -7.402 1.00 96.25 98 VAL A O 1
ATOM 785 N N . GLN A 1 99 ? 0.016 -15.266 -5.304 1.00 95.12 99 GLN A N 1
ATOM 786 C CA . GLN A 1 99 ? -1.401 -15.275 -5.676 1.00 95.12 99 GLN A CA 1
ATOM 787 C C . GLN A 1 99 ? -1.801 -14.016 -6.451 1.00 95.12 99 GLN A C 1
ATOM 789 O O . GLN A 1 99 ? -2.514 -14.117 -7.447 1.00 95.12 99 GLN A O 1
ATOM 794 N N . LYS A 1 100 ? -1.328 -12.832 -6.042 1.00 94.81 100 LYS A N 1
ATOM 795 C CA . LYS A 1 100 ? -1.565 -11.578 -6.779 1.00 94.81 100 LYS A CA 1
ATOM 796 C C . LYS A 1 100 ? -0.908 -11.597 -8.157 1.00 94.81 100 LYS A C 1
ATOM 798 O O . LYS A 1 100 ? -1.561 -11.224 -9.129 1.00 94.81 100 LYS A O 1
ATOM 803 N N . LEU A 1 101 ? 0.334 -12.082 -8.237 1.00 94.12 101 LEU A N 1
ATOM 804 C CA . LEU A 1 101 ? 1.053 -12.296 -9.496 1.00 94.12 101 LEU A CA 1
ATOM 805 C C . LEU A 1 101 ? 0.331 -13.290 -10.410 1.00 94.12 101 LEU A C 1
ATOM 807 O O . LEU A 1 101 ? 0.425 -13.169 -11.626 1.00 94.12 101 LEU A O 1
ATOM 811 N N . ASP A 1 102 ? -0.404 -14.250 -9.849 1.00 92.50 102 ASP A N 1
ATOM 812 C CA . ASP A 1 102 ? -1.123 -15.273 -10.603 1.00 92.50 102 ASP A CA 1
ATOM 813 C C . ASP A 1 102 ? -2.526 -14.858 -11.055 1.00 92.50 102 ASP A C 1
ATOM 815 O O . ASP A 1 102 ? -2.919 -15.194 -12.173 1.00 92.50 102 ASP A O 1
ATOM 819 N N . LYS A 1 103 ? -3.236 -14.065 -10.250 1.00 89.06 103 LYS A N 1
ATOM 820 C CA . LYS A 1 103 ? -4.673 -13.797 -10.404 1.00 89.06 103 LYS A CA 1
ATOM 821 C C . LYS A 1 103 ? -5.056 -12.854 -11.550 1.00 89.06 103 LYS A C 1
ATOM 823 O O . LYS A 1 103 ? -6.140 -13.028 -12.100 1.00 89.06 103 LYS A O 1
ATOM 828 N N . ALA A 1 104 ? -4.242 -11.851 -11.881 1.00 84.50 104 ALA A N 1
ATOM 829 C CA . ALA A 1 104 ? -4.618 -10.826 -12.864 1.00 84.50 104 ALA A CA 1
ATOM 830 C C . ALA A 1 104 ? -3.733 -10.806 -14.108 1.00 84.50 104 ALA A C 1
ATOM 832 O O . ALA A 1 104 ? -2.578 -11.237 -14.093 1.00 84.50 104 ALA A O 1
ATOM 833 N N . ALA A 1 105 ? -4.306 -10.255 -15.182 1.00 90.88 105 ALA A N 1
ATOM 834 C CA . ALA A 1 105 ? -3.607 -9.998 -16.434 1.00 90.88 105 ALA A CA 1
ATOM 835 C C . ALA A 1 105 ? -2.539 -8.908 -16.277 1.00 90.88 105 ALA A C 1
ATOM 837 O O . ALA A 1 105 ? -1.507 -8.970 -16.935 1.00 90.88 105 ALA A O 1
ATOM 838 N N . VAL A 1 106 ? -2.765 -7.930 -15.396 1.00 96.38 106 VAL A N 1
ATOM 839 C CA . VAL A 1 106 ? -1.803 -6.867 -15.089 1.00 96.38 106 VAL A CA 1
ATOM 840 C C . VAL A 1 106 ? -1.532 -6.840 -13.591 1.00 96.38 106 VAL A C 1
ATOM 842 O O . VAL A 1 106 ? -2.464 -6.866 -12.789 1.00 96.38 106 VAL A O 1
ATOM 845 N N . VAL A 1 107 ? -0.263 -6.755 -13.201 1.00 97.62 107 VAL A N 1
ATOM 846 C CA . VAL A 1 107 ? 0.147 -6.593 -11.805 1.00 97.62 107 VAL A CA 1
ATOM 847 C C . VAL A 1 107 ? 1.100 -5.418 -11.671 1.00 97.62 107 VAL A C 1
ATOM 849 O O . VAL A 1 107 ? 2.097 -5.318 -12.383 1.00 97.62 107 VAL A O 1
ATOM 852 N N . LEU A 1 108 ? 0.770 -4.521 -10.751 1.00 98.25 108 LEU A N 1
ATOM 853 C CA . LEU A 1 108 ? 1.541 -3.336 -10.410 1.00 98.25 108 LEU A CA 1
ATOM 854 C C . LEU A 1 108 ? 2.256 -3.586 -9.089 1.00 98.25 108 LEU A C 1
ATOM 856 O O . LEU A 1 108 ? 1.617 -3.896 -8.081 1.00 98.25 108 LEU A O 1
ATOM 860 N N . MET A 1 109 ? 3.577 -3.452 -9.098 1.00 97.75 109 MET A N 1
ATOM 861 C CA . MET A 1 109 ? 4.416 -3.776 -7.954 1.00 97.75 109 MET A CA 1
ATOM 862 C C . MET A 1 109 ? 5.421 -2.644 -7.709 1.00 97.75 109 MET A C 1
ATOM 864 O O . MET A 1 109 ? 6.509 -2.646 -8.292 1.00 97.75 109 MET A O 1
ATOM 868 N N . PRO A 1 110 ? 5.059 -1.636 -6.893 1.00 97.81 110 PRO A N 1
ATOM 869 C CA . PRO A 1 110 ? 6.007 -0.632 -6.437 1.00 97.81 110 PRO A CA 1
ATOM 870 C C . PRO A 1 110 ? 7.106 -1.275 -5.593 1.00 97.81 110 PRO A C 1
ATOM 872 O O . PRO A 1 110 ? 6.827 -2.104 -4.728 1.00 97.81 110 PRO A O 1
ATOM 875 N N . VAL A 1 111 ? 8.349 -0.866 -5.822 1.00 95.88 111 VAL A N 1
ATOM 876 C CA . VAL A 1 111 ? 9.517 -1.356 -5.087 1.00 95.88 111 VAL A CA 1
ATOM 877 C C . VAL A 1 111 ? 10.206 -0.173 -4.425 1.00 95.88 111 VAL A C 1
ATOM 879 O O . VAL A 1 111 ? 10.546 0.801 -5.100 1.00 95.88 111 VAL A O 1
ATOM 882 N N . TYR A 1 112 ? 10.408 -0.272 -3.110 1.00 94.00 112 TYR A N 1
ATOM 883 C CA . TYR A 1 112 ? 11.197 0.681 -2.336 1.00 94.00 112 TYR A CA 1
ATOM 884 C C . TYR A 1 112 ? 12.567 0.104 -2.017 1.00 94.00 112 TYR A C 1
ATOM 886 O O . TYR A 1 112 ? 12.667 -0.953 -1.390 1.00 94.00 112 TYR A O 1
ATOM 894 N N . CYS A 1 113 ? 13.619 0.812 -2.404 1.00 92.12 113 CYS A N 1
ATOM 895 C CA . CYS A 1 113 ? 14.989 0.463 -2.055 1.00 92.12 113 CYS A CA 1
ATOM 896 C C . CYS A 1 113 ? 15.835 1.736 -2.017 1.00 92.12 113 CYS A C 1
ATOM 898 O O . CYS A 1 113 ? 15.637 2.615 -2.851 1.00 92.12 113 CYS A O 1
ATOM 900 N N . SER A 1 114 ? 16.743 1.838 -1.042 1.00 89.38 114 SER A N 1
ATOM 901 C CA . SER A 1 114 ? 17.686 2.959 -0.903 1.00 89.38 114 SER A CA 1
ATOM 902 C C . SER A 1 114 ? 17.038 4.338 -1.053 1.00 89.38 114 SER A C 1
ATOM 904 O O . SER A 1 114 ? 17.466 5.154 -1.865 1.00 89.38 114 SER A O 1
ATOM 906 N N . GLU A 1 115 ? 15.965 4.568 -0.289 1.00 90.69 115 GLU A N 1
ATOM 907 C CA . GLU A 1 115 ? 15.202 5.822 -0.317 1.00 90.69 115 GLU A CA 1
ATOM 908 C C . GLU A 1 115 ? 14.687 6.182 -1.711 1.00 90.69 115 GLU A C 1
ATOM 910 O O . GLU A 1 115 ? 14.697 7.337 -2.111 1.00 90.69 115 GLU A O 1
ATOM 915 N N . HIS A 1 116 ? 14.243 5.201 -2.495 1.00 94.44 116 HIS A N 1
ATOM 916 C CA . HIS A 1 116 ? 13.728 5.461 -3.831 1.00 94.44 116 HIS A CA 1
ATOM 917 C C . HIS A 1 116 ? 12.590 4.521 -4.209 1.00 94.44 116 HIS A C 1
ATOM 919 O O . HIS A 1 116 ? 12.610 3.329 -3.904 1.00 94.44 116 HIS A O 1
ATOM 925 N N . TRP A 1 117 ? 11.593 5.080 -4.895 1.00 96.56 117 TRP A N 1
ATOM 926 C CA . TRP A 1 117 ? 10.441 4.348 -5.406 1.00 96.56 117 TRP A CA 1
ATOM 927 C C . TRP A 1 117 ? 10.608 4.049 -6.888 1.00 96.56 117 TRP A C 1
ATOM 929 O O . TRP A 1 117 ? 10.790 4.949 -7.710 1.00 96.56 117 TRP A O 1
ATOM 939 N N . THR A 1 118 ? 10.452 2.778 -7.231 1.00 97.69 118 THR A N 1
ATOM 940 C CA . THR A 1 118 ? 10.437 2.284 -8.610 1.00 97.69 118 THR A CA 1
ATOM 941 C C . THR A 1 118 ? 9.179 1.459 -8.844 1.00 97.69 118 THR A C 1
ATOM 943 O O . THR A 1 118 ? 8.464 1.115 -7.900 1.00 97.69 118 THR A O 1
ATOM 946 N N . LEU A 1 119 ? 8.857 1.178 -10.105 1.00 98.44 119 LEU A N 1
ATOM 947 C CA . LEU A 1 119 ? 7.680 0.391 -10.459 1.00 98.44 119 LEU A CA 1
ATOM 948 C C . LEU A 1 119 ? 8.075 -0.787 -11.338 1.00 98.44 119 LEU A C 1
ATOM 950 O O . LEU A 1 119 ? 8.666 -0.604 -12.402 1.00 98.44 119 LEU A O 1
ATOM 954 N N . VAL A 1 120 ? 7.663 -1.979 -10.918 1.00 98.44 120 VAL A N 1
ATOM 955 C CA . VAL A 1 120 ? 7.614 -3.163 -11.769 1.00 98.44 120 VAL A CA 1
ATOM 956 C C . VAL A 1 120 ? 6.181 -3.354 -12.252 1.00 98.44 120 VAL A C 1
ATOM 958 O O . VAL A 1 120 ? 5.236 -3.337 -11.460 1.00 98.44 120 VAL A O 1
ATOM 961 N N . VAL A 1 121 ? 6.021 -3.541 -13.558 1.00 98.25 121 VAL A N 1
ATOM 962 C CA . VAL A 1 121 ? 4.742 -3.880 -14.188 1.00 98.25 121 VAL A CA 1
ATOM 963 C C . VAL A 1 121 ? 4.871 -5.270 -14.778 1.00 98.25 121 VAL A C 1
ATOM 965 O O . VAL A 1 121 ? 5.764 -5.514 -15.582 1.00 98.25 121 VAL A O 1
ATOM 968 N N . VAL A 1 122 ? 3.975 -6.169 -14.394 1.00 97.75 122 VAL A N 1
ATOM 969 C CA . VAL A 1 122 ? 3.861 -7.499 -14.991 1.00 97.75 122 VAL A CA 1
ATOM 970 C C . VAL A 1 122 ? 2.587 -7.529 -15.819 1.00 97.75 122 VAL A C 1
ATOM 972 O O . VAL A 1 122 ? 1.513 -7.225 -15.307 1.00 97.75 122 VAL A O 1
ATOM 975 N N . GLN A 1 123 ? 2.697 -7.909 -17.084 1.00 96.19 123 GLN A N 1
ATOM 976 C CA . GLN A 1 123 ? 1.574 -8.109 -17.987 1.00 96.19 123 GLN A CA 1
ATOM 977 C C . GLN A 1 123 ? 1.599 -9.542 -18.517 1.00 96.19 123 GLN A C 1
ATOM 979 O O . GLN A 1 123 ? 2.615 -10.008 -19.020 1.00 96.19 123 GLN A O 1
ATOM 984 N N . LYS A 1 124 ? 0.462 -10.227 -18.446 1.00 93.56 124 LYS A N 1
ATOM 985 C CA . LYS A 1 124 ? 0.259 -11.549 -19.035 1.00 93.56 124 LYS A CA 1
ATOM 986 C C . LYS A 1 124 ? -0.505 -11.419 -20.340 1.00 93.56 124 LYS A C 1
ATOM 988 O O . LYS A 1 124 ? -1.580 -10.816 -20.368 1.00 93.56 124 LYS A O 1
ATOM 993 N N . VAL A 1 125 ? 0.038 -11.990 -21.407 1.00 89.94 125 VAL A N 1
ATOM 994 C CA . VAL A 1 125 ? -0.580 -12.014 -22.735 1.00 89.94 125 VAL A CA 1
ATOM 995 C C . VAL A 1 125 ? -0.560 -13.455 -23.233 1.00 89.94 125 VAL A C 1
ATOM 997 O O . VAL A 1 125 ? 0.450 -13.937 -23.733 1.00 89.94 125 VAL A O 1
ATOM 1000 N N . GLY A 1 126 ? -1.677 -14.166 -23.054 1.00 87.56 126 GLY A N 1
ATOM 1001 C CA . GLY A 1 126 ? -1.707 -15.615 -23.265 1.00 87.56 126 GLY A CA 1
ATOM 1002 C C . GLY A 1 126 ? -0.755 -16.319 -22.295 1.00 87.56 126 GLY A C 1
ATOM 1003 O O . GLY A 1 126 ? -0.860 -16.114 -21.085 1.00 87.56 126 GLY A O 1
ATOM 1004 N N . ASP A 1 127 ? 0.181 -17.096 -22.839 1.00 88.38 127 ASP A N 1
ATOM 1005 C CA . ASP A 1 127 ? 1.212 -17.808 -22.070 1.00 88.38 127 ASP A CA 1
ATOM 1006 C C . ASP A 1 127 ? 2.484 -16.969 -21.838 1.00 88.38 127 ASP A C 1
ATOM 1008 O O . ASP A 1 127 ? 3.374 -17.375 -21.088 1.00 88.38 127 ASP A O 1
ATOM 1012 N N . GLU A 1 128 ? 2.584 -15.789 -22.460 1.00 92.44 128 GLU A N 1
ATOM 1013 C CA . GLU A 1 128 ? 3.738 -14.905 -22.319 1.00 92.44 128 GLU A CA 1
ATOM 1014 C C . GLU A 1 128 ? 3.586 -13.950 -21.131 1.00 92.44 128 GLU A C 1
ATOM 1016 O O . GLU A 1 128 ? 2.504 -13.428 -20.837 1.00 92.44 128 GLU A O 1
ATOM 1021 N N . VAL A 1 129 ? 4.713 -13.680 -20.467 1.00 95.31 129 VAL A N 1
ATOM 1022 C CA . VAL A 1 129 ? 4.818 -12.694 -19.389 1.00 95.31 129 VAL A CA 1
ATOM 1023 C C . VAL A 1 129 ? 5.767 -11.588 -19.826 1.00 95.31 129 VAL A C 1
ATOM 1025 O O . VAL A 1 129 ? 6.957 -11.816 -20.032 1.00 95.31 129 VAL A O 1
ATOM 1028 N N . LEU A 1 130 ? 5.233 -10.377 -19.934 1.00 96.69 130 LEU A N 1
ATOM 1029 C CA . LEU A 1 130 ? 5.991 -9.161 -20.182 1.00 96.69 130 LEU A CA 1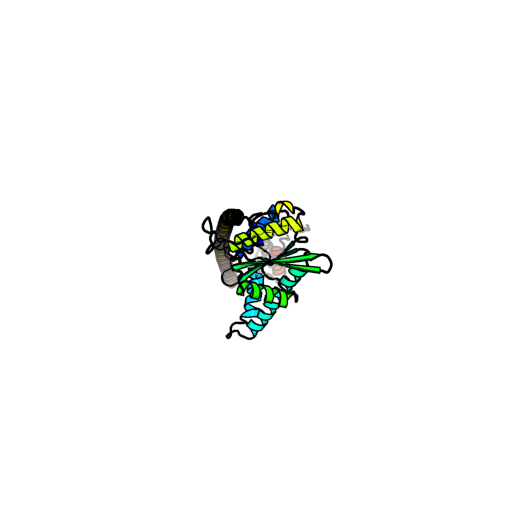
ATOM 1030 C C . LEU A 1 130 ? 6.228 -8.448 -18.855 1.00 96.69 130 LEU A C 1
ATOM 1032 O O . LEU A 1 130 ? 5.305 -8.256 -18.063 1.00 96.69 130 LEU A O 1
ATOM 1036 N N . VAL A 1 131 ? 7.471 -8.043 -18.620 1.00 97.69 131 VAL A N 1
ATOM 1037 C CA . VAL A 1 131 ? 7.869 -7.313 -17.418 1.00 97.69 131 VAL A CA 1
ATOM 1038 C C . VAL A 1 131 ? 8.449 -5.969 -17.839 1.00 97.69 131 VAL A C 1
ATOM 1040 O O . VAL A 1 131 ? 9.336 -5.924 -18.684 1.00 97.69 131 VAL A O 1
ATOM 1043 N N . GLU A 1 132 ? 7.980 -4.874 -17.244 1.00 97.81 132 GLU A N 1
ATOM 1044 C CA . GLU A 1 132 ? 8.571 -3.542 -17.404 1.00 97.81 132 GLU A CA 1
ATOM 1045 C C . GLU A 1 132 ? 9.141 -3.053 -16.069 1.00 97.81 132 GLU A C 1
ATOM 1047 O O . GLU A 1 132 ? 8.498 -3.182 -15.026 1.00 97.81 132 GLU A O 1
ATOM 1052 N N . TYR A 1 133 ? 10.320 -2.428 -16.113 1.00 98.38 133 TYR A N 1
ATOM 1053 C CA . TYR A 1 133 ? 10.925 -1.735 -14.975 1.00 98.38 133 TYR A CA 1
ATOM 1054 C C . TYR A 1 133 ? 10.940 -0.229 -15.223 1.00 98.38 133 TYR A C 1
ATOM 1056 O O . TYR A 1 133 ? 11.447 0.224 -16.253 1.00 98.38 133 TYR A O 1
ATOM 1064 N N . ARG A 1 134 ? 10.419 0.566 -14.285 1.00 98.12 134 ARG A N 1
ATOM 1065 C CA . ARG A 1 134 ? 10.406 2.029 -14.384 1.00 98.12 134 ARG A CA 1
ATOM 1066 C C . ARG A 1 134 ? 11.078 2.689 -13.190 1.00 98.12 134 ARG A C 1
ATOM 1068 O O . ARG A 1 134 ? 10.758 2.391 -12.042 1.00 98.12 134 ARG A O 1
ATOM 1075 N N . ASP A 1 135 ? 11.969 3.626 -13.492 1.00 97.94 135 ASP A N 1
ATOM 1076 C CA . ASP A 1 135 ? 12.803 4.342 -12.530 1.00 97.94 135 ASP A CA 1
ATOM 1077 C C . ASP A 1 135 ? 12.876 5.824 -12.915 1.00 97.94 135 ASP A C 1
ATOM 1079 O O . ASP A 1 135 ? 13.249 6.162 -14.043 1.00 97.94 135 ASP A O 1
ATOM 1083 N N . SER A 1 136 ? 12.473 6.710 -12.000 1.00 97.00 136 SER A N 1
ATOM 1084 C CA . SER A 1 136 ? 12.419 8.151 -12.251 1.00 97.00 136 SER A CA 1
ATOM 1085 C C . SER A 1 136 ? 13.755 8.862 -12.045 1.00 97.00 136 SER A C 1
ATOM 1087 O O . SER A 1 136 ? 13.836 10.048 -12.348 1.00 97.00 136 SER A O 1
ATOM 1089 N N . LEU A 1 137 ? 14.816 8.218 -11.559 1.00 96.31 137 LEU A N 1
ATOM 1090 C CA . LEU A 1 137 ? 16.112 8.885 -11.437 1.00 96.31 137 LEU A CA 1
ATOM 1091 C C . LEU A 1 137 ? 16.744 9.131 -12.810 1.00 96.31 137 LEU A C 1
ATOM 1093 O O . LEU A 1 137 ? 16.581 8.349 -13.750 1.00 96.31 137 LEU A O 1
ATOM 1097 N N . GLN A 1 138 ? 17.507 10.225 -12.926 1.00 94.56 138 GLN A N 1
ATOM 1098 C CA . GLN A 1 138 ? 18.265 10.529 -14.146 1.00 94.56 138 GLN A CA 1
ATOM 1099 C C . GLN A 1 138 ? 19.241 9.392 -14.477 1.00 94.56 138 GLN A C 1
ATOM 1101 O O . GLN A 1 138 ? 19.220 8.847 -15.586 1.00 94.56 138 GLN A O 1
ATOM 1106 N N . THR A 1 139 ? 20.009 8.973 -13.472 1.00 94.38 139 THR A N 1
ATOM 1107 C CA . THR A 1 139 ? 20.796 7.739 -13.480 1.00 94.38 139 THR A CA 1
ATOM 1108 C C . THR A 1 139 ? 20.006 6.674 -12.739 1.00 94.38 139 THR A C 1
ATOM 1110 O O . THR A 1 139 ? 19.690 6.867 -11.569 1.00 94.38 139 THR A O 1
ATOM 1113 N N . ALA A 1 140 ? 19.668 5.577 -13.418 1.00 93.06 140 ALA A N 1
ATOM 1114 C CA . ALA A 1 140 ? 18.897 4.497 -12.808 1.00 93.06 140 ALA A CA 1
ATOM 1115 C C . ALA A 1 140 ? 19.629 3.923 -11.582 1.00 93.06 140 ALA A C 1
ATOM 1117 O O . ALA A 1 140 ? 20.847 3.736 -11.620 1.00 93.06 140 ALA A O 1
ATOM 1118 N N . SER A 1 141 ? 18.884 3.641 -10.514 1.00 94.81 141 SER A N 1
ATOM 1119 C CA . SER A 1 141 ? 19.426 3.046 -9.292 1.00 94.81 141 SER A CA 1
ATOM 1120 C C . SER A 1 141 ? 19.708 1.563 -9.520 1.00 94.81 141 SER A C 1
ATOM 1122 O O . SER A 1 141 ? 18.791 0.765 -9.732 1.00 94.81 141 SER A O 1
ATOM 1124 N N . GLU A 1 142 ? 20.988 1.189 -9.463 1.00 95.81 142 GLU A N 1
ATOM 1125 C CA . GLU A 1 142 ? 21.404 -0.212 -9.564 1.00 95.81 142 GLU A CA 1
ATOM 1126 C C . GLU A 1 142 ? 20.863 -1.031 -8.386 1.00 95.81 142 GLU A C 1
ATOM 1128 O O . GLU A 1 142 ? 20.364 -2.133 -8.587 1.00 95.81 142 GLU A O 1
ATOM 1133 N N . GLU A 1 143 ? 20.884 -0.469 -7.177 1.00 94.31 143 GLU A N 1
ATOM 1134 C CA . GLU A 1 143 ? 20.388 -1.113 -5.955 1.00 94.31 143 GLU A CA 1
ATOM 1135 C C . GLU A 1 143 ? 18.883 -1.396 -6.039 1.00 94.31 143 GLU A C 1
ATOM 1137 O O . GLU A 1 143 ? 18.442 -2.517 -5.773 1.00 94.31 143 GLU A O 1
ATOM 1142 N N . SER A 1 144 ? 18.094 -0.417 -6.502 1.00 94.94 144 SER A N 1
ATOM 1143 C CA . SER A 1 144 ? 16.650 -0.600 -6.701 1.00 94.94 144 SER A CA 1
ATOM 1144 C C . SER A 1 144 ? 16.351 -1.651 -7.763 1.00 94.94 144 SER A C 1
ATOM 1146 O O . SER A 1 144 ? 15.478 -2.500 -7.568 1.00 94.94 144 SER A O 1
ATOM 1148 N N . TRP A 1 145 ? 17.100 -1.636 -8.869 1.00 97.06 145 TRP A N 1
ATOM 1149 C CA . TRP A 1 145 ? 16.944 -2.631 -9.923 1.00 97.06 145 TRP A CA 1
ATOM 1150 C C . TRP A 1 145 ? 17.302 -4.036 -9.426 1.00 97.06 145 TRP A C 1
ATOM 1152 O O . TRP A 1 145 ? 16.544 -4.972 -9.664 1.00 97.06 145 TRP A O 1
ATOM 1162 N N . GLN A 1 146 ? 18.404 -4.194 -8.687 1.00 95.75 146 GLN A N 1
ATOM 1163 C CA . GLN A 1 146 ? 18.818 -5.481 -8.120 1.00 95.75 146 GLN A CA 1
ATOM 1164 C C . GLN A 1 146 ? 17.803 -6.015 -7.107 1.00 95.75 146 GLN A C 1
ATOM 1166 O O . GLN A 1 146 ? 17.481 -7.204 -7.139 1.00 95.75 146 GLN A O 1
ATOM 1171 N N . ALA A 1 147 ? 17.254 -5.152 -6.247 1.00 93.94 147 ALA A N 1
ATOM 1172 C CA . ALA A 1 147 ? 16.202 -5.530 -5.308 1.00 93.94 147 ALA A CA 1
ATOM 1173 C C . ALA A 1 147 ? 14.943 -6.020 -6.043 1.00 93.94 147 ALA A C 1
ATOM 1175 O O . ALA A 1 147 ? 14.428 -7.100 -5.741 1.00 93.94 147 ALA A O 1
ATOM 1176 N N . ALA A 1 148 ? 14.487 -5.276 -7.056 1.00 96.19 148 ALA A N 1
ATOM 1177 C CA . ALA A 1 148 ? 13.342 -5.654 -7.881 1.00 96.19 148 ALA A CA 1
ATOM 1178 C C . ALA A 1 148 ? 13.591 -6.954 -8.672 1.00 96.19 148 ALA A C 1
ATOM 1180 O O . ALA A 1 148 ? 12.717 -7.822 -8.741 1.00 96.19 148 ALA A O 1
ATOM 1181 N N . ALA A 1 149 ? 14.792 -7.122 -9.232 1.00 96.88 149 ALA A N 1
ATOM 1182 C CA . ALA A 1 149 ? 15.184 -8.309 -9.985 1.00 96.88 149 ALA A CA 1
ATOM 1183 C C . ALA A 1 149 ? 15.245 -9.547 -9.082 1.00 96.88 149 ALA A C 1
ATOM 1185 O O . ALA A 1 149 ? 14.697 -10.592 -9.433 1.00 96.88 149 ALA A O 1
ATOM 1186 N N . LYS A 1 150 ? 15.841 -9.424 -7.887 1.00 95.00 150 LYS A N 1
ATOM 1187 C CA . LYS A 1 150 ? 15.860 -10.495 -6.881 1.00 95.00 150 LYS A CA 1
ATOM 1188 C C . LYS A 1 150 ? 14.437 -10.894 -6.490 1.00 95.00 150 LYS A C 1
ATOM 1190 O O . LYS A 1 150 ? 14.142 -12.088 -6.473 1.00 95.00 150 LYS A O 1
ATOM 1195 N N . ALA A 1 151 ? 13.556 -9.922 -6.238 1.00 95.00 151 ALA A N 1
ATOM 1196 C CA . ALA A 1 151 ? 12.164 -10.187 -5.887 1.00 95.00 151 ALA A CA 1
ATOM 1197 C C . ALA A 1 151 ? 11.456 -11.032 -6.960 1.00 95.00 151 ALA A C 1
ATOM 1199 O O . ALA A 1 151 ? 10.937 -12.105 -6.656 1.00 95.00 151 ALA A O 1
ATOM 1200 N N . LEU A 1 152 ? 11.486 -10.601 -8.227 1.00 95.81 152 LEU A N 1
ATOM 1201 C CA . LEU A 1 152 ? 10.848 -11.339 -9.325 1.00 95.81 152 LEU A CA 1
ATOM 1202 C C . LEU A 1 152 ? 11.450 -12.729 -9.541 1.00 95.81 152 LEU A C 1
ATOM 1204 O O . LEU A 1 152 ? 10.713 -13.699 -9.747 1.00 95.81 152 LEU A O 1
ATOM 1208 N N . LYS A 1 153 ? 12.778 -12.835 -9.454 1.00 95.94 153 LYS A N 1
ATOM 1209 C CA . LYS A 1 153 ? 13.492 -14.097 -9.636 1.00 95.94 153 LYS A CA 1
ATOM 1210 C C . LYS A 1 153 ? 13.128 -15.116 -8.562 1.00 95.94 153 LYS A C 1
ATOM 1212 O O . LYS A 1 153 ? 12.859 -16.266 -8.889 1.00 95.94 153 LYS A O 1
ATOM 1217 N N . VAL A 1 154 ? 13.055 -14.705 -7.298 1.00 94.44 154 VAL A N 1
ATOM 1218 C CA . VAL A 1 154 ? 12.677 -15.595 -6.188 1.00 94.44 154 VAL A CA 1
ATOM 1219 C C . VAL A 1 154 ? 11.184 -15.946 -6.225 1.00 94.44 154 VAL A C 1
ATOM 1221 O O . VAL A 1 154 ? 10.811 -17.088 -5.957 1.00 94.44 154 VAL A O 1
ATOM 1224 N N . LEU A 1 155 ? 10.314 -14.992 -6.573 1.00 95.00 155 LEU A N 1
ATOM 1225 C CA . LEU A 1 155 ? 8.864 -15.211 -6.565 1.00 95.00 155 LEU A CA 1
ATOM 1226 C C . LEU A 1 155 ? 8.386 -16.082 -7.731 1.00 95.00 155 LEU A C 1
ATOM 1228 O O . LEU A 1 155 ? 7.529 -16.944 -7.528 1.00 95.00 155 LEU A O 1
ATOM 1232 N N . LYS A 1 156 ? 8.897 -15.846 -8.946 1.00 95.25 156 LYS A N 1
ATOM 1233 C CA . LYS A 1 156 ? 8.388 -16.471 -10.182 1.00 95.25 156 LYS A CA 1
ATOM 1234 C C . LYS A 1 156 ? 9.472 -16.952 -11.150 1.00 95.25 156 LYS A C 1
ATOM 1236 O O . LYS A 1 156 ? 9.130 -17.537 -12.172 1.00 95.25 156 LYS A O 1
ATOM 1241 N N . GLY A 1 157 ? 10.753 -16.720 -10.857 1.00 95.19 157 GLY A N 1
ATOM 1242 C CA . GLY A 1 157 ? 11.851 -17.042 -11.776 1.00 95.19 157 GLY A CA 1
ATOM 1243 C C . GLY A 1 157 ? 11.929 -16.116 -12.991 1.00 95.19 157 GLY A C 1
ATOM 1244 O O . GLY A 1 157 ? 12.593 -16.455 -13.965 1.00 95.19 157 GLY A O 1
ATOM 1245 N N . TRP A 1 158 ? 11.237 -14.973 -12.962 1.00 96.12 158 TRP A N 1
ATOM 1246 C CA . TRP A 1 158 ? 11.226 -14.025 -14.074 1.00 96.12 158 TRP A CA 1
ATOM 1247 C C . TRP A 1 158 ? 12.443 -13.106 -14.034 1.00 96.12 158 TRP A C 1
ATOM 1249 O O . TRP A 1 158 ? 12.879 -12.676 -12.965 1.00 96.12 158 TRP A O 1
ATOM 1259 N N . GLU A 1 159 ? 12.962 -12.784 -15.215 1.00 96.06 159 GLU A N 1
ATOM 1260 C CA . GLU A 1 159 ? 14.055 -11.831 -15.387 1.00 96.06 159 GLU A CA 1
ATOM 1261 C C . GLU A 1 159 ? 13.499 -10.405 -15.523 1.00 96.06 159 GLU A C 1
ATOM 1263 O O . GLU A 1 159 ? 12.456 -10.179 -16.141 1.00 96.06 159 GLU A O 1
ATOM 1268 N N . LEU A 1 160 ? 14.195 -9.433 -14.929 1.00 97.62 160 LEU A N 1
ATOM 1269 C CA . LEU A 1 160 ? 13.803 -8.024 -14.956 1.00 97.62 160 LEU A CA 1
ATOM 1270 C C . LEU A 1 160 ? 14.643 -7.277 -16.004 1.00 97.62 160 LEU A C 1
ATOM 1272 O O . LEU A 1 160 ? 15.870 -7.236 -15.871 1.00 97.62 160 LEU A O 1
ATOM 1276 N N . PRO A 1 161 ? 14.039 -6.638 -17.022 1.00 97.31 161 PRO A N 1
ATOM 1277 C CA . PRO A 1 161 ? 14.805 -5.813 -17.946 1.00 97.31 161 PRO A CA 1
ATOM 1278 C C . PRO A 1 161 ? 15.364 -4.562 -17.256 1.00 97.31 161 PRO A C 1
ATOM 1280 O O . PRO A 1 161 ? 14.978 -4.190 -16.146 1.00 97.31 161 PRO A O 1
ATOM 1283 N N . ARG A 1 162 ? 16.287 -3.877 -17.934 1.00 96.06 162 ARG A N 1
ATOM 1284 C CA . ARG A 1 162 ? 16.731 -2.535 -17.528 1.00 96.06 162 ARG A CA 1
ATOM 1285 C C . ARG A 1 162 ? 15.619 -1.500 -17.762 1.00 96.06 162 ARG A C 1
ATOM 1287 O O . ARG A 1 162 ? 14.594 -1.805 -18.361 1.00 96.06 162 ARG A O 1
ATOM 1294 N N . ARG A 1 163 ? 15.834 -0.273 -17.270 1.00 96.88 163 ARG A N 1
ATOM 1295 C CA . ARG A 1 163 ? 14.870 0.847 -17.289 1.00 96.88 163 ARG A CA 1
ATOM 1296 C C . ARG A 1 163 ? 14.139 0.981 -18.634 1.00 96.88 163 ARG A C 1
ATOM 1298 O O . ARG A 1 163 ? 14.770 1.210 -19.662 1.00 96.88 163 ARG A O 1
ATOM 1305 N N . CYS A 1 164 ? 12.809 0.907 -18.592 1.00 95.81 164 CYS A N 1
ATOM 1306 C CA . CYS A 1 164 ? 11.907 0.955 -19.747 1.00 95.81 164 CYS A CA 1
ATOM 1307 C C . CYS A 1 164 ? 11.284 2.344 -19.989 1.00 95.81 164 CYS A C 1
ATOM 1309 O O . CYS A 1 164 ? 10.487 2.511 -20.908 1.00 95.81 164 CYS A O 1
ATOM 1311 N N . ASN A 1 165 ? 11.611 3.349 -19.171 1.00 94.94 165 ASN A N 1
ATOM 1312 C CA . ASN A 1 165 ? 11.138 4.726 -19.321 1.00 94.94 165 ASN A CA 1
ATOM 1313 C C . ASN A 1 165 ? 12.281 5.696 -19.646 1.00 94.94 165 ASN A C 1
ATOM 1315 O O . ASN A 1 165 ? 13.430 5.511 -19.247 1.00 94.94 165 ASN A O 1
ATOM 1319 N N . THR A 1 166 ? 11.923 6.783 -20.326 1.00 92.38 166 THR A N 1
ATOM 1320 C CA . THR A 1 166 ? 12.796 7.944 -20.557 1.00 92.38 166 THR A CA 1
ATOM 1321 C C . THR A 1 166 ? 12.544 9.071 -19.559 1.00 92.38 166 THR A C 1
ATOM 1323 O O . THR A 1 166 ? 13.433 9.877 -19.302 1.00 92.38 166 THR A O 1
ATOM 1326 N N . ALA A 1 167 ? 11.336 9.140 -18.993 1.00 93.75 167 ALA A N 1
ATOM 1327 C CA . ALA A 1 167 ? 10.952 10.221 -18.101 1.00 93.75 167 ALA A CA 1
ATOM 1328 C C . ALA A 1 167 ? 11.699 10.151 -16.767 1.00 93.75 167 ALA A C 1
ATOM 1330 O O . ALA A 1 167 ? 11.619 9.135 -16.083 1.00 93.75 167 ALA A O 1
ATOM 1331 N N . ALA A 1 168 ? 12.360 11.244 -16.391 1.00 94.31 168 ALA A N 1
ATOM 1332 C CA . ALA A 1 168 ? 13.089 11.369 -15.137 1.00 94.31 168 ALA A CA 1
ATOM 1333 C C . ALA A 1 168 ? 12.570 12.551 -14.310 1.00 94.31 168 ALA A C 1
ATOM 1335 O O . ALA A 1 168 ? 12.088 13.549 -14.850 1.00 94.31 168 ALA A O 1
ATOM 1336 N N . GLN A 1 169 ? 12.683 12.436 -12.994 1.00 93.06 169 GLN A N 1
ATOM 1337 C CA . GLN A 1 169 ? 12.394 13.497 -12.047 1.00 93.06 169 GLN A CA 1
ATOM 1338 C C . GLN A 1 169 ? 13.538 14.521 -12.002 1.00 93.06 169 GLN A C 1
ATOM 1340 O O . GLN A 1 169 ? 14.688 14.182 -12.309 1.00 93.06 169 GLN A O 1
ATOM 1345 N N . PRO A 1 170 ? 13.261 15.771 -11.589 1.00 91.56 170 PRO A N 1
ATOM 1346 C CA . PRO A 1 170 ? 14.312 16.738 -11.301 1.00 91.56 170 PRO A CA 1
ATOM 1347 C C . PRO A 1 170 ? 15.308 16.193 -10.259 1.00 91.56 170 PRO A C 1
ATOM 1349 O O . PRO A 1 170 ? 14.872 15.563 -9.287 1.00 91.56 170 PRO A O 1
ATOM 1352 N N . PRO A 1 171 ? 16.624 16.429 -10.416 1.00 90.88 171 PRO A N 1
ATOM 1353 C CA . PRO A 1 171 ? 17.626 16.012 -9.436 1.00 90.88 171 PRO A CA 1
ATOM 1354 C C . PRO A 1 171 ? 17.283 16.491 -8.025 1.00 90.88 171 PRO A C 1
ATOM 1356 O O . PRO A 1 171 ? 16.896 17.643 -7.840 1.00 90.88 171 PRO A O 1
ATOM 1359 N N . GLY A 1 172 ? 17.408 15.602 -7.039 1.00 88.00 172 GLY A N 1
ATOM 1360 C CA . GLY A 1 172 ? 17.122 15.909 -5.633 1.00 88.00 172 GLY A CA 1
ATOM 1361 C C . GLY A 1 172 ? 15.639 16.099 -5.290 1.00 88.00 172 GLY A C 1
ATOM 1362 O O . GLY A 1 172 ? 15.326 16.426 -4.150 1.00 88.00 172 GLY A O 1
ATOM 1363 N N . SER A 1 173 ? 14.716 15.903 -6.237 1.00 90.06 173 SER A N 1
ATOM 1364 C CA . SER A 1 173 ? 13.282 15.941 -5.936 1.00 90.06 173 SER A CA 1
ATOM 1365 C C . SER A 1 173 ? 12.797 14.642 -5.283 1.00 90.06 173 SER A C 1
ATOM 1367 O O . SER A 1 173 ? 13.249 13.552 -5.625 1.00 90.06 173 SER A O 1
ATOM 1369 N N . ALA A 1 174 ? 11.814 14.757 -4.392 1.00 90.38 174 ALA A N 1
ATOM 1370 C CA . ALA A 1 174 ? 11.158 13.640 -3.705 1.00 90.38 174 ALA A CA 1
ATOM 1371 C C . ALA A 1 174 ? 9.894 13.146 -4.450 1.00 90.38 174 ALA A C 1
ATOM 1373 O O . ALA A 1 174 ? 8.901 12.723 -3.858 1.00 90.38 174 ALA A O 1
ATOM 1374 N N . LEU A 1 175 ? 9.906 13.221 -5.786 1.00 92.00 175 LEU A N 1
ATOM 1375 C CA . LEU A 1 175 ? 8.727 12.965 -6.623 1.00 92.00 175 LEU A CA 1
ATOM 1376 C C . LEU A 1 175 ? 8.582 11.508 -7.082 1.00 92.00 175 LEU A C 1
ATOM 1378 O O . LEU A 1 175 ? 7.593 11.188 -7.741 1.00 92.00 175 LEU A O 1
ATOM 1382 N N . CYS A 1 176 ? 9.511 10.614 -6.744 1.00 94.31 176 CYS A N 1
ATOM 1383 C CA . CYS A 1 176 ? 9.560 9.256 -7.295 1.00 94.31 176 CYS A CA 1
ATOM 1384 C C . CYS A 1 176 ? 8.275 8.460 -7.040 1.00 94.31 176 CYS A C 1
ATOM 1386 O O . CYS A 1 176 ? 7.740 7.845 -7.960 1.00 94.31 176 CYS A O 1
ATOM 1388 N N . GLY A 1 177 ? 7.684 8.573 -5.847 1.00 94.88 177 GLY A N 1
ATOM 1389 C CA . GLY A 1 177 ? 6.388 7.952 -5.560 1.00 94.88 177 GLY A CA 1
ATOM 1390 C C . GLY A 1 177 ? 5.242 8.515 -6.416 1.00 94.88 177 GLY A C 1
ATOM 1391 O O . GLY A 1 177 ? 4.364 7.776 -6.856 1.00 94.88 177 GLY A O 1
ATOM 1392 N N . ALA A 1 178 ? 5.254 9.816 -6.717 1.00 94.56 178 ALA A N 1
ATOM 1393 C CA . ALA A 1 178 ? 4.250 10.427 -7.588 1.00 94.56 178 ALA A CA 1
ATOM 1394 C C . ALA A 1 178 ? 4.445 10.029 -9.064 1.00 94.56 178 ALA A C 1
ATOM 1396 O O . ALA A 1 178 ? 3.465 9.862 -9.792 1.00 94.56 178 ALA A O 1
ATOM 1397 N N . PHE A 1 179 ? 5.692 9.812 -9.497 1.00 96.06 179 PHE A N 1
ATOM 1398 C CA . PHE A 1 179 ? 5.997 9.185 -10.786 1.00 96.06 179 PHE A CA 1
ATOM 1399 C C . PHE A 1 179 ? 5.441 7.758 -10.856 1.00 96.06 179 PHE A C 1
ATOM 1401 O O . PHE A 1 179 ? 4.780 7.422 -11.839 1.00 96.06 179 PHE A O 1
ATOM 1408 N N . VAL A 1 180 ? 5.634 6.954 -9.803 1.00 97.38 180 VAL A N 1
ATOM 1409 C CA . VAL A 1 180 ? 5.074 5.597 -9.703 1.00 97.38 180 VAL A CA 1
ATOM 1410 C C . VAL A 1 180 ? 3.553 5.615 -9.868 1.00 97.38 180 VAL A C 1
ATOM 1412 O O . VAL A 1 180 ? 3.044 4.924 -10.749 1.00 97.38 180 VAL A O 1
ATOM 1415 N N . LEU A 1 181 ? 2.826 6.459 -9.126 1.00 97.06 181 LEU A N 1
ATOM 1416 C CA . LEU A 1 181 ? 1.365 6.576 -9.265 1.00 97.06 181 LEU A CA 1
ATOM 1417 C C . LEU A 1 181 ? 0.937 7.029 -10.664 1.00 97.06 181 LEU A C 1
ATOM 1419 O O . LEU A 1 181 ? -0.014 6.491 -11.232 1.00 97.06 181 LEU A O 1
ATOM 1423 N N . SER A 1 182 ? 1.668 7.975 -11.258 1.00 95.88 182 SER A N 1
ATOM 1424 C CA . SER A 1 182 ? 1.386 8.410 -12.624 1.00 95.88 182 SER A CA 1
ATOM 1425 C C . SER A 1 182 ? 1.574 7.286 -13.639 1.00 95.88 182 SER A C 1
ATOM 1427 O O . SER A 1 182 ? 0.783 7.187 -14.576 1.00 95.88 182 SER A O 1
ATOM 1429 N N . TRP A 1 183 ? 2.595 6.444 -13.487 1.00 97.25 183 TRP A N 1
ATOM 1430 C CA . TRP A 1 183 ? 2.789 5.293 -14.367 1.00 97.25 183 TRP A CA 1
ATOM 1431 C C . TRP A 1 183 ? 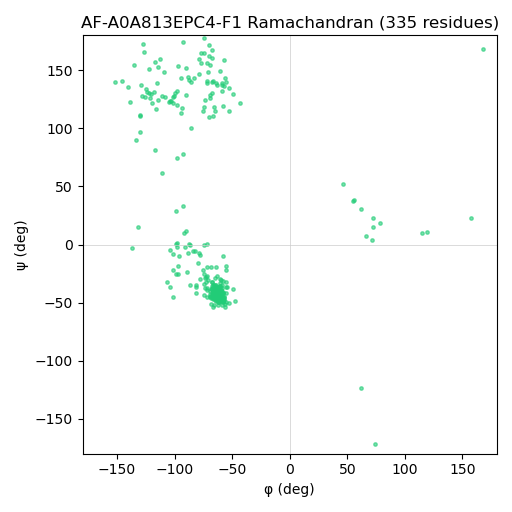1.756 4.201 -14.124 1.00 97.25 183 TRP A C 1
ATOM 1433 O O . TRP A 1 183 ? 1.274 3.623 -15.093 1.00 97.25 183 TRP A O 1
ATOM 1443 N N . MET A 1 184 ? 1.361 3.963 -12.874 1.00 97.31 184 MET A N 1
ATOM 1444 C CA . MET A 1 184 ? 0.258 3.058 -12.551 1.00 97.31 184 MET A CA 1
ATOM 1445 C C . MET A 1 184 ? -1.037 3.495 -13.248 1.00 97.31 184 MET A C 1
ATOM 1447 O O . MET A 1 184 ? -1.693 2.663 -13.874 1.00 97.31 184 MET A O 1
ATOM 1451 N N . GLU A 1 185 ? -1.370 4.793 -13.228 1.00 96.19 185 GLU A N 1
ATOM 1452 C CA . GLU A 1 185 ? -2.520 5.333 -13.969 1.00 96.19 185 GLU A CA 1
ATOM 1453 C C . GLU A 1 185 ? -2.389 5.090 -15.477 1.00 96.19 185 GLU A C 1
ATOM 1455 O O . GLU A 1 185 ? -3.324 4.586 -16.097 1.00 96.19 185 GLU A O 1
ATOM 1460 N N . GLN A 1 186 ? -1.229 5.395 -16.069 1.00 95.31 186 GLN A N 1
ATOM 1461 C CA . GLN A 1 186 ? -0.992 5.173 -17.501 1.00 95.31 186 GLN A CA 1
ATOM 1462 C C . GLN A 1 186 ? -1.152 3.699 -17.889 1.00 95.31 186 GLN A C 1
ATOM 1464 O O . GLN A 1 186 ? -1.791 3.397 -18.896 1.00 95.31 186 GLN A O 1
ATOM 1469 N N . VAL A 1 187 ? -0.603 2.782 -17.089 1.00 95.56 187 VAL A N 1
ATOM 1470 C CA . VAL A 1 187 ? -0.709 1.335 -17.315 1.00 95.56 187 VAL A CA 1
ATOM 1471 C C . VAL A 1 187 ? -2.163 0.881 -17.215 1.00 95.56 187 VAL A C 1
ATOM 1473 O O . VAL A 1 187 ? -2.639 0.193 -18.116 1.00 95.56 187 VAL A O 1
ATOM 1476 N N . CYS A 1 188 ? -2.893 1.305 -16.180 1.00 95.38 188 CYS A N 1
ATOM 1477 C CA . CYS A 1 188 ? -4.304 0.952 -16.014 1.00 95.38 188 CYS A CA 1
ATOM 1478 C C . CYS A 1 188 ? -5.156 1.471 -17.177 1.00 95.38 188 CYS A C 1
ATOM 1480 O O . CYS A 1 188 ? -5.939 0.718 -17.754 1.00 95.38 188 CYS A O 1
ATOM 1482 N N . ARG A 1 189 ? -4.969 2.731 -17.583 1.00 93.50 189 ARG A N 1
ATOM 1483 C CA . ARG A 1 189 ? -5.687 3.308 -18.729 1.00 93.50 189 ARG A CA 1
ATOM 1484 C C . ARG A 1 189 ? -5.394 2.557 -20.021 1.00 93.50 189 ARG A C 1
ATOM 1486 O O . ARG A 1 189 ? -6.319 2.189 -20.738 1.00 93.50 189 ARG A O 1
ATOM 1493 N N . LYS A 1 190 ? -4.119 2.266 -20.290 1.00 93.62 190 LYS A N 1
ATOM 1494 C CA . LYS A 1 190 ? -3.698 1.559 -21.503 1.00 93.62 190 LYS A CA 1
ATOM 1495 C C . LYS A 1 190 ? -4.216 0.124 -21.551 1.00 93.62 190 LYS A C 1
ATOM 1497 O O . LYS A 1 190 ? -4.776 -0.277 -22.563 1.00 93.62 190 LYS A O 1
ATOM 1502 N N . LEU A 1 191 ? -3.972 -0.645 -20.490 1.00 93.12 191 LEU A N 1
ATOM 1503 C CA . LEU A 1 191 ? -4.105 -2.104 -20.506 1.00 93.12 191 LEU A CA 1
ATOM 1504 C C . LEU A 1 191 ? -5.422 -2.613 -19.917 1.00 93.12 191 LEU A C 1
ATOM 1506 O O . LEU A 1 191 ? -5.842 -3.710 -20.258 1.00 93.12 191 LEU A O 1
ATOM 1510 N N . CYS A 1 192 ? -6.057 -1.853 -19.021 1.00 92.88 192 CYS A N 1
ATOM 1511 C CA . CYS A 1 192 ? -7.278 -2.289 -18.332 1.00 92.88 192 CYS A CA 1
ATOM 1512 C C . CYS A 1 192 ? -8.527 -1.572 -18.850 1.00 92.88 192 CYS A C 1
ATOM 1514 O O . CYS A 1 192 ? -9.602 -2.163 -18.861 1.00 92.88 192 CYS A O 1
ATOM 1516 N N . LEU A 1 193 ? -8.395 -0.310 -19.274 1.00 91.38 193 LEU A N 1
ATOM 1517 C CA . LEU A 1 193 ? -9.520 0.506 -19.747 1.00 91.38 193 LEU A CA 1
ATOM 1518 C C . LEU A 1 193 ? -9.580 0.668 -21.269 1.00 91.38 193 LEU A C 1
ATOM 1520 O O . LEU A 1 193 ? -10.536 1.247 -21.774 1.00 91.38 193 LEU A O 1
ATOM 1524 N N . ASN A 1 194 ? -8.588 0.160 -22.008 1.00 89.81 194 ASN A N 1
ATOM 1525 C CA . ASN A 1 194 ? -8.467 0.345 -23.459 1.00 89.81 194 ASN A CA 1
ATOM 1526 C C . ASN A 1 194 ? -8.476 1.828 -23.885 1.00 89.81 194 ASN A C 1
ATOM 1528 O O . ASN A 1 194 ? -8.999 2.186 -24.939 1.00 89.81 194 ASN A O 1
ATOM 1532 N N . GLU A 1 195 ? -7.839 2.690 -23.088 1.00 90.31 195 GLU A N 1
ATOM 1533 C CA . GLU A 1 195 ? -7.676 4.128 -23.331 1.00 90.31 195 GLU A CA 1
ATOM 1534 C C . GLU A 1 195 ? -6.204 4.475 -23.641 1.00 90.31 195 GLU A C 1
ATOM 1536 O O . GLU A 1 195 ? -5.565 5.239 -22.905 1.00 90.31 195 GLU A O 1
ATOM 1541 N N . PRO A 1 196 ? -5.600 3.933 -24.717 1.00 84.94 196 PRO A N 1
ATOM 1542 C CA . PRO A 1 196 ? -4.175 4.116 -24.971 1.00 84.94 196 PRO A CA 1
ATOM 1543 C C . PRO A 1 196 ? -3.811 5.593 -25.151 1.00 84.94 196 PRO A C 1
ATOM 1545 O O . PRO A 1 196 ? -2.779 6.019 -24.646 1.00 84.94 196 PRO A O 1
ATOM 1548 N N . ALA A 1 197 ? -4.672 6.408 -25.767 1.00 81.00 197 ALA A N 1
ATOM 1549 C CA . ALA A 1 197 ? -4.433 7.843 -25.937 1.00 81.00 197 ALA A CA 1
ATOM 1550 C C . ALA A 1 197 ? -4.245 8.586 -24.599 1.00 81.00 197 ALA A C 1
ATOM 1552 O O . ALA A 1 197 ? -3.409 9.480 -24.508 1.00 81.00 197 ALA A O 1
ATOM 1553 N N . CYS A 1 198 ? -4.949 8.175 -23.541 1.00 76.19 198 CYS A N 1
ATOM 1554 C CA . CYS A 1 198 ? -4.832 8.763 -22.203 1.00 76.19 198 CYS A CA 1
ATOM 1555 C C . CYS A 1 198 ? -3.583 8.285 -21.440 1.00 76.19 198 CYS A C 1
ATOM 1557 O O . CYS A 1 198 ? -3.260 8.821 -20.383 1.00 76.19 198 CYS A O 1
ATOM 1559 N N . SER A 1 199 ? -2.878 7.283 -21.974 1.00 76.25 199 SER A N 1
ATOM 1560 C CA . SER A 1 199 ? -1.590 6.800 -21.464 1.00 76.25 199 SER A CA 1
ATOM 1561 C C . SER A 1 199 ? -0.379 7.399 -22.192 1.00 76.25 199 SER A C 1
ATOM 1563 O O . SER A 1 199 ? 0.753 7.238 -21.737 1.00 76.25 199 SER A O 1
ATOM 1565 N N . MET A 1 200 ? -0.608 8.106 -23.305 1.00 69.69 200 MET A N 1
ATOM 1566 C CA . MET A 1 200 ? 0.433 8.729 -24.123 1.00 69.69 200 MET A CA 1
ATOM 1567 C C . MET A 1 200 ? 0.769 10.112 -23.561 1.00 69.69 200 MET A C 1
ATOM 1569 O O . MET A 1 200 ? 0.054 11.084 -23.786 1.00 69.69 200 MET A O 1
ATOM 1573 N N . GLY A 1 201 ? 1.860 10.215 -22.805 1.00 78.00 201 GLY A N 1
ATOM 1574 C CA . GLY A 1 201 ? 2.315 11.496 -22.273 1.00 78.00 201 GLY A CA 1
ATOM 1575 C C . GLY A 1 201 ? 3.389 11.368 -21.204 1.00 78.00 201 GLY A C 1
ATOM 1576 O O . GLY A 1 201 ? 3.656 10.288 -20.673 1.00 78.00 201 GLY A O 1
ATOM 1577 N N . TRP A 1 202 ? 3.998 12.505 -20.873 1.00 85.50 202 TRP A N 1
ATOM 1578 C CA . TRP A 1 202 ? 4.909 12.595 -19.738 1.00 85.50 202 TRP A CA 1
ATOM 1579 C C . TRP A 1 202 ? 4.152 12.322 -18.429 1.00 85.50 202 TRP A C 1
ATOM 1581 O O . TRP A 1 202 ? 3.019 12.788 -18.279 1.00 85.50 202 TRP A O 1
ATOM 1591 N N . PRO A 1 203 ? 4.742 11.568 -17.483 1.00 90.06 203 PRO A N 1
ATOM 1592 C CA . PRO A 1 203 ? 4.116 11.321 -16.191 1.00 90.06 203 PRO A CA 1
ATOM 1593 C C . PRO A 1 203 ? 3.853 12.644 -15.467 1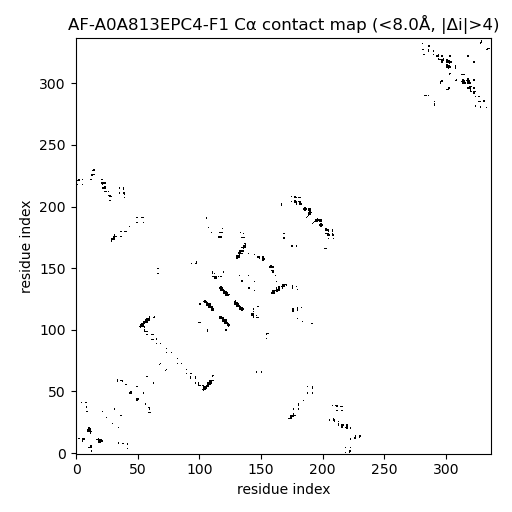.00 90.06 203 PRO A C 1
ATOM 1595 O O . PRO A 1 203 ? 4.731 13.502 -15.367 1.00 90.06 203 PRO A O 1
ATOM 1598 N N . ASN A 1 204 ? 2.639 12.808 -14.947 1.00 90.56 204 ASN A N 1
ATOM 1599 C CA . ASN A 1 204 ? 2.221 14.024 -14.262 1.00 90.56 204 ASN A CA 1
ATOM 1600 C C . ASN A 1 204 ? 2.355 13.850 -12.746 1.00 90.56 204 ASN A C 1
ATOM 1602 O O . ASN A 1 204 ? 1.371 13.680 -12.021 1.00 90.56 204 ASN A O 1
ATOM 1606 N N . ALA A 1 205 ? 3.602 13.882 -12.273 1.00 90.12 205 ALA A N 1
ATOM 1607 C CA . ALA A 1 205 ? 3.915 13.753 -10.853 1.00 90.12 205 ALA A CA 1
ATOM 1608 C C . ALA A 1 205 ? 3.264 14.868 -10.016 1.00 90.12 205 ALA A C 1
ATOM 1610 O O . ALA A 1 205 ? 2.718 14.589 -8.955 1.00 90.12 205 ALA A O 1
ATOM 1611 N N . ALA A 1 206 ? 3.230 16.108 -10.516 1.00 89.31 206 ALA A N 1
ATOM 1612 C CA . ALA A 1 206 ? 2.620 17.236 -9.808 1.00 89.31 206 ALA A CA 1
ATOM 1613 C C . ALA A 1 206 ? 1.121 17.016 -9.534 1.00 89.31 206 ALA A C 1
ATOM 1615 O O . ALA A 1 206 ? 0.645 17.269 -8.426 1.00 89.31 206 ALA A O 1
ATOM 1616 N N . LEU A 1 207 ? 0.384 16.492 -10.520 1.00 91.12 207 LEU A N 1
ATOM 1617 C CA . LEU A 1 207 ? -1.026 16.139 -10.359 1.00 91.12 207 LEU A CA 1
ATOM 1618 C C . LEU A 1 207 ? -1.214 15.050 -9.300 1.00 91.12 207 LEU A C 1
ATOM 1620 O O . LEU A 1 207 ? -2.102 15.171 -8.458 1.00 91.12 207 LEU A O 1
ATOM 1624 N N . TRP A 1 208 ? -0.384 14.007 -9.319 1.00 92.44 208 TRP A N 1
ATOM 1625 C CA . TRP A 1 208 ? -0.470 12.926 -8.337 1.00 92.44 208 TRP A CA 1
ATOM 1626 C C . TRP A 1 208 ? -0.082 13.371 -6.929 1.00 92.44 208 TRP A C 1
ATOM 1628 O O . TRP A 1 208 ? -0.780 13.008 -5.986 1.00 92.44 208 TRP A O 1
ATOM 1638 N N . SER A 1 209 ? 0.932 14.224 -6.774 1.00 90.00 209 SER A N 1
ATOM 1639 C CA . SER A 1 209 ? 1.261 14.856 -5.491 1.00 90.00 209 SER A CA 1
ATOM 1640 C C . SER A 1 209 ? 0.105 15.703 -4.953 1.00 90.00 209 SER A C 1
ATOM 1642 O O . SER A 1 209 ? -0.201 15.640 -3.765 1.00 90.00 209 SER A O 1
ATOM 1644 N N . ALA A 1 210 ? -0.575 16.473 -5.811 1.00 90.25 210 ALA A N 1
ATOM 1645 C CA . ALA A 1 210 ? -1.732 17.268 -5.401 1.00 90.25 210 ALA A CA 1
ATOM 1646 C C . ALA A 1 210 ? -2.921 16.380 -4.997 1.00 90.25 210 ALA A C 1
ATOM 1648 O O . ALA A 1 210 ? -3.523 16.594 -3.946 1.00 90.25 210 ALA A O 1
ATOM 1649 N N . ARG A 1 211 ? -3.230 15.353 -5.803 1.00 91.88 211 ARG A N 1
ATOM 1650 C CA . ARG A 1 211 ? -4.311 14.391 -5.538 1.00 91.88 211 ARG A CA 1
ATOM 1651 C C . ARG A 1 211 ? -4.110 13.665 -4.211 1.00 91.88 211 ARG A C 1
ATOM 1653 O O . ARG A 1 211 ? -5.024 13.659 -3.388 1.00 91.88 211 ARG A O 1
ATOM 1660 N N . THR A 1 212 ? -2.930 13.082 -3.990 1.00 90.56 212 THR A N 1
ATOM 1661 C CA . THR A 1 212 ? -2.640 12.347 -2.750 1.00 90.56 212 THR A CA 1
ATOM 1662 C C . THR A 1 212 ? -2.682 13.272 -1.547 1.00 90.56 212 THR A C 1
ATOM 1664 O O . THR A 1 212 ? -3.343 12.944 -0.571 1.00 90.56 212 THR A O 1
ATOM 1667 N N . TRP A 1 213 ? -2.099 14.470 -1.634 1.00 88.62 213 TRP A N 1
ATOM 1668 C CA . TRP A 1 213 ? -2.166 15.454 -0.554 1.00 88.62 213 TRP A CA 1
ATOM 1669 C C . TRP A 1 213 ? -3.608 15.831 -0.180 1.00 88.62 213 TRP A C 1
ATOM 1671 O O . TRP A 1 213 ? -3.973 15.814 0.999 1.00 88.62 213 TRP A O 1
ATOM 1681 N N . THR A 1 214 ? -4.454 16.134 -1.171 1.00 90.81 214 THR A N 1
ATOM 1682 C CA . THR A 1 214 ? -5.864 16.479 -0.938 1.00 90.81 214 THR A CA 1
ATOM 1683 C C . THR A 1 214 ? -6.618 15.331 -0.274 1.00 90.81 214 THR A C 1
ATOM 1685 O O . THR A 1 214 ? -7.311 15.552 0.722 1.00 90.81 214 THR A O 1
ATOM 1688 N N . VAL A 1 215 ? -6.462 14.108 -0.784 1.00 90.12 215 VAL A N 1
ATOM 1689 C CA . VAL A 1 215 ? -7.141 12.930 -0.231 1.00 90.12 215 VAL A CA 1
ATOM 1690 C C . VAL A 1 215 ? -6.628 12.603 1.168 1.00 90.12 215 VAL A C 1
ATOM 1692 O O . VAL A 1 215 ? -7.441 12.402 2.065 1.00 90.12 215 VAL A O 1
ATOM 1695 N N . SER A 1 216 ? -5.316 12.645 1.412 1.00 88.81 216 SER A N 1
ATOM 1696 C CA . SER A 1 216 ? -4.741 12.428 2.744 1.00 88.81 216 SER A CA 1
ATOM 1697 C C . SER A 1 216 ? -5.274 13.427 3.770 1.00 88.81 216 SER A C 1
ATOM 1699 O O . SER A 1 216 ? -5.573 13.036 4.894 1.00 88.81 216 SER A O 1
ATOM 1701 N N . LYS A 1 217 ? -5.490 14.699 3.402 1.00 90.38 217 LYS A N 1
ATOM 1702 C CA . LYS A 1 217 ? -6.137 15.678 4.297 1.00 90.38 217 LYS A CA 1
ATOM 1703 C C . LYS A 1 217 ? -7.575 15.303 4.644 1.00 90.38 217 LYS A C 1
ATOM 1705 O O . LYS A 1 217 ? -7.992 15.472 5.789 1.00 90.38 217 LYS A O 1
ATOM 1710 N N . MET A 1 218 ? -8.337 14.825 3.663 1.00 90.31 218 MET A N 1
ATOM 1711 C CA . MET A 1 218 ? -9.719 14.392 3.878 1.00 90.31 218 MET A CA 1
ATOM 1712 C C . MET A 1 218 ? -9.778 13.137 4.752 1.00 90.31 218 MET A C 1
ATOM 1714 O O . MET A 1 218 ? -10.549 13.106 5.708 1.00 90.31 218 MET A O 1
ATOM 1718 N N . LEU A 1 219 ? -8.926 12.149 4.469 1.00 88.12 219 LEU A N 1
ATOM 1719 C CA . LEU A 1 219 ? -8.811 10.918 5.248 1.00 88.12 219 LEU A CA 1
ATOM 1720 C C . LEU A 1 219 ? -8.355 11.195 6.680 1.00 88.12 219 LEU A C 1
ATOM 1722 O O . LEU A 1 219 ? -8.941 10.647 7.604 1.00 88.12 219 LEU A O 1
ATOM 1726 N N . LYS A 1 220 ? -7.386 12.097 6.886 1.00 89.44 220 LYS A N 1
ATOM 1727 C CA . LYS A 1 220 ? -6.941 12.479 8.232 1.00 89.44 220 LYS A CA 1
ATOM 1728 C C . LYS A 1 220 ? -8.069 13.114 9.039 1.00 89.44 220 LYS A C 1
ATOM 1730 O O . LYS A 1 220 ? -8.320 12.708 10.167 1.00 89.44 220 LYS A O 1
ATOM 1735 N N . LYS A 1 221 ? -8.810 14.050 8.438 1.00 91.25 221 LYS A N 1
ATOM 1736 C CA . LYS A 1 221 ? -9.972 14.666 9.091 1.00 91.25 221 LYS A CA 1
ATOM 1737 C C . LYS A 1 221 ? -11.037 13.630 9.471 1.00 91.25 221 LYS A C 1
ATOM 1739 O O . LYS A 1 221 ? -11.637 13.746 10.536 1.00 91.25 221 LYS A O 1
ATOM 1744 N N . GLU A 1 222 ? -11.281 12.645 8.607 1.00 89.50 222 GLU A N 1
ATOM 1745 C CA . GLU A 1 222 ? -12.222 11.565 8.904 1.00 89.50 222 GLU A CA 1
ATOM 1746 C C . GLU A 1 222 ? -11.696 10.646 10.014 1.00 89.50 222 GLU A C 1
ATOM 1748 O O . GLU A 1 222 ? -12.426 10.386 10.963 1.00 89.50 222 GLU A O 1
ATOM 1753 N N . GLN A 1 223 ? -10.431 10.223 9.958 1.00 88.12 223 GLN A N 1
ATOM 1754 C CA . GLN A 1 223 ? -9.803 9.403 10.998 1.00 88.12 223 GLN A CA 1
ATOM 1755 C C . GLN A 1 223 ? -9.861 10.092 12.369 1.00 88.12 223 GLN A C 1
ATOM 1757 O O . GLN A 1 223 ? -10.284 9.483 13.348 1.00 88.12 223 GLN A O 1
ATOM 1762 N N . ASP A 1 224 ? -9.512 11.379 12.444 1.00 90.56 224 ASP A N 1
ATOM 1763 C CA . ASP A 1 224 ? -9.550 12.136 13.700 1.00 90.56 224 ASP A CA 1
ATOM 1764 C C . ASP A 1 224 ? -10.971 12.211 14.276 1.00 90.56 224 ASP A C 1
ATOM 1766 O O . ASP A 1 224 ? -11.167 12.103 15.490 1.00 90.56 224 ASP A O 1
ATOM 1770 N N . LYS A 1 225 ? -11.977 12.349 13.404 1.00 91.88 225 LYS A N 1
ATOM 1771 C CA . LYS A 1 225 ? -13.387 12.321 13.796 1.00 91.88 225 LYS A CA 1
ATOM 1772 C C . LYS A 1 225 ? -13.785 10.948 14.351 1.00 91.88 225 LYS A C 1
ATOM 1774 O O . LYS A 1 225 ? -14.382 10.901 15.424 1.00 91.88 225 LYS A O 1
ATOM 1779 N N . GLN A 1 226 ? -13.434 9.857 13.668 1.00 87.81 226 GLN A N 1
ATOM 1780 C CA . GLN A 1 226 ? -13.746 8.488 14.105 1.00 87.81 226 GLN A CA 1
ATOM 1781 C C . GLN A 1 226 ? -13.109 8.172 15.461 1.00 87.81 226 GLN A C 1
ATOM 1783 O O . GLN A 1 226 ? -13.788 7.733 16.388 1.00 87.81 226 GLN A O 1
ATOM 1788 N N . ILE A 1 227 ? -11.827 8.502 15.624 1.00 87.88 227 ILE A N 1
ATOM 1789 C CA . ILE A 1 227 ? -11.094 8.318 16.880 1.00 87.88 227 ILE A CA 1
ATOM 1790 C C . ILE A 1 227 ? -11.742 9.124 18.015 1.00 87.88 227 ILE A C 1
ATOM 1792 O O . ILE A 1 227 ? -11.868 8.626 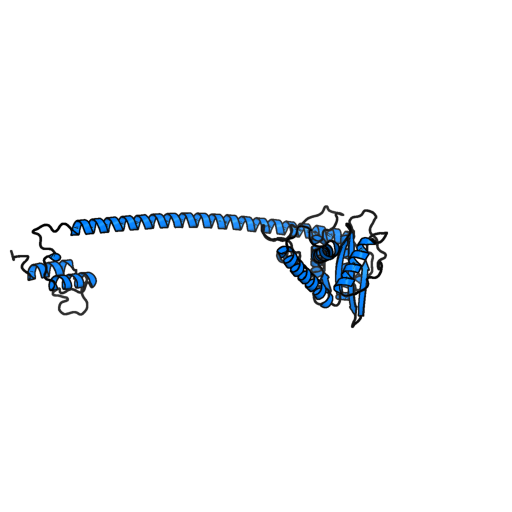19.137 1.00 87.88 227 ILE A O 1
ATOM 1796 N N . ALA A 1 228 ? -12.168 10.363 17.754 1.00 90.25 228 ALA A N 1
ATOM 1797 C CA . ALA A 1 228 ? -12.848 11.186 18.752 1.00 90.25 228 ALA A CA 1
ATOM 1798 C C . ALA A 1 228 ? -14.219 10.608 19.149 1.00 90.25 228 ALA A C 1
ATOM 1800 O O . ALA A 1 228 ? -14.547 10.563 20.338 1.00 90.25 228 ALA A O 1
ATOM 1801 N N . GLU A 1 229 ? -15.002 10.135 18.177 1.00 90.44 229 GLU A N 1
ATOM 1802 C CA . GLU A 1 229 ? -16.300 9.491 18.408 1.00 90.44 229 GLU A CA 1
ATOM 1803 C C . GLU A 1 229 ? -16.148 8.177 19.195 1.00 90.44 229 GLU A C 1
ATOM 1805 O O . GLU A 1 229 ? -16.862 7.971 20.182 1.00 90.44 229 GLU A O 1
ATOM 1810 N N . ALA A 1 230 ? -15.163 7.345 18.844 1.00 88.31 230 ALA A N 1
ATOM 1811 C CA . ALA A 1 230 ? -14.842 6.102 19.544 1.00 88.31 230 ALA A CA 1
ATOM 1812 C C . ALA A 1 230 ? -14.435 6.357 21.005 1.00 88.31 230 ALA A C 1
ATOM 1814 O O . ALA A 1 230 ? -15.000 5.757 21.924 1.00 88.31 230 ALA A O 1
ATOM 1815 N N . LYS A 1 231 ? -13.538 7.323 21.253 1.00 89.94 231 LYS A N 1
ATOM 1816 C CA . LYS A 1 231 ? -13.143 7.725 22.617 1.00 89.94 231 LYS A CA 1
ATOM 1817 C C . LYS A 1 231 ? -14.332 8.243 23.429 1.00 89.94 231 LYS A C 1
ATOM 1819 O O . LYS A 1 231 ? -14.490 7.892 24.599 1.00 89.94 231 LYS A O 1
ATOM 1824 N N . ALA A 1 232 ? -15.203 9.052 22.825 1.00 90.75 232 ALA A N 1
ATOM 1825 C CA . ALA A 1 232 ? -16.399 9.553 23.496 1.00 90.75 232 ALA A CA 1
ATOM 1826 C C . ALA A 1 232 ? -17.378 8.422 23.861 1.00 90.75 232 ALA A C 1
ATOM 1828 O O . ALA A 1 232 ? -17.994 8.459 24.932 1.00 90.75 232 ALA A O 1
ATOM 1829 N N . LEU A 1 233 ? -17.518 7.410 23.000 1.00 88.94 233 LEU A N 1
ATOM 1830 C CA . LEU A 1 233 ? -18.348 6.236 23.262 1.00 88.94 233 LEU A CA 1
ATOM 1831 C C . LEU A 1 233 ? -17.754 5.356 24.369 1.00 88.94 233 LEU A C 1
ATOM 1833 O O . LEU A 1 233 ? -18.488 4.946 25.270 1.00 88.94 233 LEU A O 1
ATOM 1837 N N . GLN A 1 234 ? -16.437 5.131 24.361 1.00 87.69 234 GLN A N 1
ATOM 1838 C CA . GLN A 1 234 ? -15.736 4.407 25.424 1.00 87.69 234 GLN A CA 1
ATOM 1839 C C . GLN A 1 234 ? -15.952 5.078 26.789 1.00 87.69 234 GLN A C 1
ATOM 1841 O O . GLN A 1 234 ? -16.397 4.421 27.730 1.00 87.69 234 GLN A O 1
ATOM 1846 N N . LEU A 1 235 ? -15.773 6.401 26.882 1.00 89.88 235 LEU A N 1
ATOM 1847 C CA . LEU A 1 235 ? -16.013 7.156 28.120 1.00 89.88 235 LEU A CA 1
ATOM 1848 C C . LEU A 1 235 ? -17.470 7.058 28.603 1.00 89.88 235 LEU A C 1
ATOM 1850 O O . LEU A 1 235 ? -17.722 6.904 29.803 1.00 89.88 235 LEU A O 1
ATOM 1854 N N . LYS A 1 236 ? -18.448 7.116 27.688 1.00 90.88 236 LYS A N 1
ATOM 1855 C CA . LYS A 1 236 ? -19.870 6.921 28.026 1.00 90.88 236 LYS A CA 1
ATOM 1856 C C . LYS A 1 236 ? -20.133 5.512 28.559 1.00 90.88 236 LYS A C 1
ATOM 1858 O O . LYS A 1 236 ? -20.787 5.373 29.594 1.00 90.88 236 LYS A O 1
ATOM 1863 N N . ASN A 1 237 ? -19.600 4.486 27.901 1.00 89.25 237 ASN A N 1
ATOM 1864 C CA . ASN A 1 237 ? -19.762 3.090 28.305 1.00 89.25 237 ASN A CA 1
ATOM 1865 C C . ASN A 1 237 ? -19.103 2.811 29.662 1.00 89.25 237 ASN A C 1
ATOM 1867 O O . ASN A 1 237 ? -19.701 2.154 30.516 1.00 89.25 237 ASN A O 1
ATOM 1871 N N . GLU A 1 238 ? -17.922 3.371 29.922 1.00 90.25 238 GLU A N 1
ATOM 1872 C CA . GLU A 1 238 ? -17.276 3.296 31.233 1.00 90.25 238 GLU A CA 1
ATOM 1873 C C . GLU A 1 238 ? -18.091 3.989 32.327 1.00 90.25 238 GLU A C 1
ATOM 1875 O O . GLU A 1 238 ? -18.234 3.448 33.426 1.00 90.25 238 GLU A O 1
ATOM 1880 N N . ALA A 1 239 ? -18.660 5.164 32.042 1.00 90.50 239 ALA A N 1
ATOM 1881 C CA . ALA A 1 239 ? -19.512 5.875 32.988 1.00 90.50 239 ALA A CA 1
ATOM 1882 C C . ALA A 1 239 ? -20.791 5.085 33.311 1.00 90.50 239 ALA A C 1
ATOM 1884 O O . ALA A 1 239 ? -21.177 4.995 34.479 1.00 90.50 239 ALA A O 1
ATOM 1885 N N . ILE A 1 240 ? -21.424 4.470 32.305 1.00 89.31 240 ILE A N 1
ATOM 1886 C CA . ILE A 1 240 ? -22.582 3.585 32.496 1.00 89.31 240 ILE A CA 1
ATOM 1887 C C . ILE A 1 240 ? -22.178 2.364 33.326 1.00 89.31 240 ILE A C 1
ATOM 1889 O O . ILE A 1 240 ? -22.842 2.058 34.313 1.00 89.31 240 ILE A O 1
ATOM 1893 N N . ARG A 1 241 ? -21.052 1.715 33.008 1.00 89.94 241 ARG A N 1
ATOM 1894 C CA . ARG A 1 241 ? -20.554 0.545 33.748 1.00 89.94 241 ARG A CA 1
ATOM 1895 C C . ARG A 1 241 ? -20.236 0.877 35.207 1.00 89.94 241 ARG A C 1
ATOM 1897 O O . ARG A 1 241 ? -20.552 0.085 36.089 1.00 89.94 241 ARG A O 1
ATOM 1904 N N . LYS A 1 242 ? -19.652 2.049 35.485 1.00 90.19 242 LYS A N 1
ATOM 1905 C CA . LYS A 1 242 ? -19.412 2.539 36.855 1.00 90.19 242 LYS A CA 1
ATOM 1906 C C . LYS A 1 242 ? -20.725 2.791 37.601 1.00 90.19 242 LYS A C 1
ATOM 1908 O O . LYS A 1 242 ? -20.848 2.386 38.754 1.00 90.19 242 LYS A O 1
ATOM 1913 N N . LYS A 1 243 ? -21.719 3.405 36.947 1.00 89.44 243 LYS A N 1
ATOM 1914 C CA . LYS A 1 243 ? -23.057 3.608 37.531 1.00 89.44 243 LYS A CA 1
ATOM 1915 C C . LYS A 1 243 ? -23.758 2.282 37.822 1.00 89.44 243 LYS A C 1
ATOM 1917 O O . LYS A 1 243 ? -24.295 2.133 38.913 1.00 89.44 243 LYS A O 1
ATOM 1922 N N . GLN A 1 244 ? -23.704 1.326 36.895 1.00 87.94 244 GLN A N 1
ATOM 1923 C CA . GLN A 1 244 ? -24.304 0.005 37.069 1.00 87.94 244 GLN A CA 1
ATOM 1924 C C . GLN A 1 244 ? -23.668 -0.734 38.249 1.00 87.94 244 GLN A C 1
ATOM 1926 O O . GLN A 1 244 ? -24.382 -1.124 39.163 1.00 87.94 244 GLN A O 1
ATOM 1931 N N . LYS A 1 245 ? -22.330 -0.788 38.319 1.00 89.62 245 LYS A N 1
ATOM 1932 C CA . LYS A 1 245 ? -21.615 -1.375 39.465 1.00 89.62 245 LYS A CA 1
ATOM 1933 C C . LYS A 1 245 ? -22.015 -0.738 40.801 1.00 89.62 245 LYS A C 1
ATOM 1935 O O . LYS A 1 245 ? -22.235 -1.449 41.772 1.00 89.62 245 LYS A O 1
ATOM 1940 N N . ALA A 1 246 ? -22.165 0.587 40.852 1.00 89.50 246 ALA A N 1
ATOM 1941 C CA . ALA A 1 246 ? -22.592 1.279 42.069 1.00 89.50 246 ALA A CA 1
ATOM 1942 C C . ALA A 1 246 ? -24.051 0.971 42.463 1.00 89.50 246 ALA A C 1
ATOM 1944 O O . ALA A 1 246 ? -24.384 0.972 43.651 1.00 89.50 246 ALA A O 1
ATOM 1945 N N . VAL A 1 247 ? -24.935 0.731 41.489 1.00 89.94 247 VAL A N 1
ATOM 1946 C CA . VAL A 1 247 ? -26.315 0.282 41.735 1.00 89.94 247 VAL A CA 1
ATOM 1947 C C . VAL A 1 247 ? -26.324 -1.168 42.216 1.00 89.94 247 VAL A C 1
ATOM 1949 O O . VAL A 1 247 ? -26.978 -1.459 43.216 1.00 89.94 247 VAL A O 1
ATOM 1952 N N . ASP A 1 248 ? -25.556 -2.043 41.572 1.00 88.62 248 ASP A N 1
ATOM 1953 C CA . ASP A 1 248 ? -25.447 -3.459 41.926 1.00 88.62 248 ASP A CA 1
ATOM 1954 C C . ASP A 1 248 ? -24.889 -3.629 43.349 1.00 88.62 248 ASP A C 1
ATOM 1956 O O . ASP A 1 248 ? -25.477 -4.342 44.158 1.00 88.62 248 ASP A O 1
ATOM 1960 N N . GLU A 1 249 ? -23.842 -2.883 43.724 1.00 90.19 249 GLU A N 1
ATOM 1961 C CA . GLU A 1 249 ? -23.313 -2.866 45.098 1.00 90.19 249 GLU A CA 1
ATOM 1962 C C . GLU A 1 249 ? -24.334 -2.357 46.126 1.00 90.19 249 GLU A C 1
ATOM 1964 O O . GLU A 1 249 ? -24.411 -2.871 47.246 1.00 90.19 249 GLU A O 1
ATOM 1969 N N . LYS A 1 250 ? -25.134 -1.339 45.779 1.00 87.94 250 LYS A N 1
ATOM 1970 C CA . LYS A 1 250 ? -26.208 -0.848 46.660 1.00 87.94 250 LYS A CA 1
ATOM 1971 C C . LYS A 1 250 ? -27.310 -1.887 46.833 1.00 87.94 250 LYS A C 1
ATOM 1973 O O . LYS A 1 250 ? -27.831 -2.028 47.940 1.00 87.94 250 LYS A O 1
ATOM 1978 N N . ASN A 1 251 ? -27.670 -2.592 45.765 1.00 86.25 251 ASN A N 1
ATOM 1979 C CA . ASN A 1 251 ? -28.674 -3.649 45.805 1.00 86.25 251 ASN A CA 1
ATOM 1980 C C . ASN A 1 251 ? -28.182 -4.844 46.626 1.00 86.25 251 ASN A C 1
ATOM 1982 O O . ASN A 1 251 ? -28.927 -5.315 47.482 1.00 86.25 251 ASN A O 1
ATOM 1986 N N . LEU A 1 252 ? -26.916 -5.242 46.466 1.00 89.56 252 LEU A N 1
ATOM 1987 C CA . LEU A 1 252 ? -26.294 -6.299 47.262 1.00 89.56 252 LEU A CA 1
ATOM 1988 C C . LEU A 1 252 ? -26.318 -5.955 48.760 1.00 89.56 252 LEU A C 1
ATOM 1990 O O . LEU A 1 252 ? -26.823 -6.729 49.566 1.00 89.56 252 LEU A O 1
ATOM 1994 N N . LYS A 1 253 ? -25.901 -4.736 49.134 1.00 88.56 253 LYS A N 1
ATOM 1995 C CA . LYS A 1 253 ? -25.954 -4.266 50.533 1.00 88.56 253 LYS A CA 1
ATOM 1996 C C . LYS A 1 253 ? -27.376 -4.243 51.100 1.00 88.56 253 LYS A C 1
ATOM 1998 O O . LYS A 1 253 ? -27.575 -4.563 52.271 1.00 88.56 253 LYS A O 1
ATOM 2003 N N . LYS A 1 254 ? -28.378 -3.858 50.299 1.00 84.88 254 LYS A N 1
ATOM 2004 C CA . LYS A 1 254 ? -29.792 -3.908 50.713 1.00 84.88 254 LYS A CA 1
ATOM 2005 C C . LYS A 1 254 ? -30.269 -5.344 50.922 1.00 84.88 254 LYS A C 1
ATOM 2007 O O . LYS A 1 254 ? -30.998 -5.597 51.877 1.00 84.88 254 LYS A O 1
ATOM 2012 N N . GLN A 1 255 ? -29.862 -6.266 50.055 1.00 84.38 255 GLN A N 1
ATOM 2013 C CA . GLN A 1 255 ? -30.214 -7.678 50.159 1.00 84.38 255 GLN A CA 1
ATOM 2014 C C . GLN A 1 255 ? -29.589 -8.311 51.411 1.00 84.38 255 GLN A C 1
ATOM 2016 O O . GLN A 1 255 ? -30.309 -8.915 52.201 1.00 84.38 255 GLN A O 1
ATOM 2021 N N . GLU A 1 256 ? -28.309 -8.044 51.682 1.00 85.44 256 GLU A N 1
ATOM 2022 C CA . GLU A 1 256 ? -27.638 -8.460 52.923 1.00 85.44 256 GLU A CA 1
ATOM 2023 C C . GLU A 1 256 ? -28.315 -7.887 54.182 1.00 85.44 256 GLU A C 1
ATOM 2025 O O . GLU A 1 256 ? -28.429 -8.561 55.207 1.00 85.44 256 GLU A O 1
ATOM 2030 N N . GLN A 1 257 ? -28.778 -6.631 54.141 1.00 81.38 257 GLN A N 1
ATOM 2031 C CA . GLN A 1 257 ? -29.530 -6.034 55.251 1.00 81.38 257 GLN A CA 1
ATOM 2032 C C . GLN A 1 257 ? -30.893 -6.704 55.452 1.00 81.38 257 GLN A C 1
ATOM 2034 O O . GLN A 1 257 ? -31.271 -6.969 56.593 1.00 81.38 257 GLN A O 1
ATOM 2039 N N . LEU A 1 258 ? -31.617 -7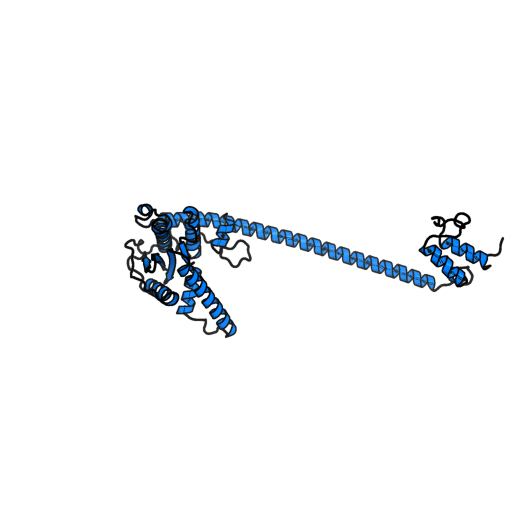.001 54.370 1.00 79.31 258 LEU A N 1
ATOM 2040 C CA . LEU A 1 258 ? -32.890 -7.723 54.424 1.00 79.31 258 LEU A CA 1
ATOM 2041 C C . LEU A 1 258 ? -32.715 -9.136 54.987 1.00 79.31 258 LEU A C 1
ATOM 2043 O O . LEU A 1 258 ? -33.511 -9.550 55.826 1.00 79.31 258 LEU A O 1
ATOM 2047 N N . GLU A 1 259 ? -31.664 -9.853 54.591 1.00 81.62 259 GLU A N 1
ATOM 2048 C CA . GLU A 1 259 ? -31.338 -11.173 55.141 1.00 81.62 259 GLU A CA 1
ATOM 2049 C C . GLU A 1 259 ? -30.975 -11.102 56.626 1.00 81.62 259 GLU A C 1
ATOM 2051 O O . GLU A 1 259 ? -31.468 -11.905 57.415 1.00 81.62 259 GLU A O 1
ATOM 2056 N N . LYS A 1 260 ? -30.208 -10.091 57.055 1.00 81.06 260 LYS A N 1
ATOM 2057 C CA . LYS A 1 260 ? -29.936 -9.855 58.485 1.00 81.06 260 LYS A CA 1
ATOM 2058 C C . LYS A 1 260 ? -31.207 -9.557 59.278 1.00 81.06 260 LYS A C 1
ATOM 2060 O O . LYS A 1 260 ? -31.330 -10.009 60.415 1.00 81.06 260 LYS A O 1
ATOM 2065 N N . ILE A 1 261 ? -32.142 -8.792 58.712 1.00 76.62 261 ILE A N 1
ATOM 2066 C CA . ILE A 1 261 ? -33.437 -8.519 59.348 1.00 76.62 261 ILE A CA 1
ATOM 2067 C C . ILE A 1 261 ? -34.256 -9.809 59.439 1.00 76.62 261 ILE A C 1
ATOM 2069 O O . ILE A 1 261 ? -34.743 -10.118 60.522 1.00 76.62 261 ILE A O 1
ATOM 2073 N N . LYS A 1 262 ? -34.351 -10.594 58.358 1.00 73.31 262 LYS A N 1
ATOM 2074 C CA . LYS A 1 262 ? -35.024 -11.903 58.371 1.00 73.31 262 LYS A CA 1
ATOM 2075 C C . LYS A 1 262 ? -34.421 -12.840 59.415 1.00 73.31 262 LYS A C 1
ATOM 2077 O O . LYS A 1 262 ? -35.160 -13.353 60.243 1.00 73.31 262 LYS A O 1
ATOM 2082 N N . GLY A 1 263 ? -33.095 -12.963 59.470 1.00 69.94 263 GLY A N 1
ATOM 2083 C CA . GLY A 1 263 ? -32.408 -13.781 60.471 1.00 69.94 263 GLY A CA 1
ATOM 2084 C C . GLY A 1 263 ? -32.664 -13.320 61.911 1.00 69.94 263 GLY A C 1
ATOM 2085 O O . GLY A 1 263 ? -32.827 -14.150 62.799 1.00 69.94 263 GLY A O 1
ATOM 2086 N N . LYS A 1 264 ? -32.772 -12.006 62.161 1.00 70.50 264 LYS A N 1
ATOM 2087 C CA . LYS A 1 264 ? -33.163 -11.469 63.479 1.00 70.50 264 LYS A CA 1
ATOM 2088 C C . LYS A 1 264 ? -34.622 -11.758 63.827 1.00 70.50 264 LYS A C 1
ATOM 2090 O O . LYS A 1 264 ? -34.909 -12.075 64.976 1.00 70.50 264 LYS A O 1
ATOM 2095 N N . VAL A 1 265 ? -35.532 -11.653 62.859 1.00 63.50 265 VAL A N 1
ATOM 2096 C CA . VAL A 1 265 ? -36.952 -11.987 63.043 1.00 63.50 265 VAL A CA 1
ATOM 2097 C C . VAL A 1 265 ? -37.118 -13.485 63.306 1.00 63.50 265 VAL A C 1
ATOM 2099 O O . VAL A 1 265 ? -37.828 -13.856 64.231 1.00 63.50 265 VAL A O 1
ATOM 2102 N N . GLU A 1 266 ? -36.407 -14.345 62.578 1.00 61.00 266 GLU A N 1
ATOM 2103 C CA . GLU A 1 266 ? -36.412 -15.798 62.785 1.00 61.00 266 GLU A CA 1
ATOM 2104 C C . GLU A 1 266 ? -35.757 -16.205 64.114 1.00 61.00 266 GLU A C 1
ATOM 2106 O O . GLU A 1 266 ? -36.251 -17.106 64.792 1.00 61.00 266 GLU A O 1
ATOM 2111 N N . ALA A 1 267 ? -34.681 -15.531 64.533 1.00 59.91 267 ALA A N 1
ATOM 2112 C CA . ALA A 1 267 ? -34.066 -15.745 65.843 1.00 59.91 267 ALA A CA 1
ATOM 2113 C C . ALA A 1 267 ? -34.997 -15.305 66.983 1.00 59.91 267 ALA A C 1
ATOM 2115 O O . ALA A 1 267 ? -35.160 -16.041 67.950 1.00 59.91 267 ALA A O 1
ATOM 2116 N N . SER A 1 268 ? -35.668 -14.158 66.838 1.00 57.12 268 SER A N 1
ATOM 2117 C CA . SER A 1 268 ? -36.659 -13.675 67.807 1.00 57.12 268 SER A CA 1
ATOM 2118 C C . SER A 1 268 ? -37.908 -14.567 67.847 1.00 57.12 268 SER A C 1
ATOM 2120 O O . SER A 1 268 ? -38.435 -14.838 68.925 1.00 57.12 268 SER A O 1
ATOM 2122 N N . ALA A 1 269 ? -38.329 -15.117 66.703 1.00 49.16 269 ALA A N 1
ATOM 2123 C CA . ALA A 1 269 ? -39.377 -16.129 66.632 1.00 49.16 269 ALA A CA 1
ATOM 2124 C C . ALA A 1 269 ? -38.956 -17.415 67.362 1.00 49.16 269 ALA A C 1
ATOM 2126 O O . ALA A 1 269 ? -39.699 -17.897 68.211 1.00 49.16 269 ALA A O 1
ATOM 2127 N N . LYS A 1 270 ? -37.737 -17.926 67.145 1.00 52.81 270 LYS A N 1
ATOM 2128 C CA . LYS A 1 270 ? -37.220 -19.105 67.868 1.00 52.81 270 LYS A CA 1
ATOM 2129 C C . LYS A 1 270 ? -37.041 -18.866 69.372 1.00 52.81 270 LYS A C 1
ATOM 2131 O O . LYS A 1 270 ? -37.290 -19.768 70.166 1.00 52.81 270 LYS A O 1
ATOM 2136 N N . GLU A 1 271 ? -36.664 -17.658 69.780 1.00 49.41 271 GLU A N 1
ATOM 2137 C CA . GLU A 1 271 ? -36.551 -17.280 71.194 1.00 49.41 271 GLU A CA 1
ATOM 2138 C C . GLU A 1 271 ? -37.932 -17.158 71.867 1.00 49.41 271 GLU A C 1
ATOM 2140 O O . GLU A 1 271 ? -38.085 -17.487 73.044 1.00 49.41 271 GLU A O 1
ATOM 2145 N N . SER A 1 272 ? -38.967 -16.785 71.102 1.00 42.59 272 SER A N 1
ATOM 2146 C CA . SER A 1 272 ? -40.366 -16.826 71.550 1.00 42.59 272 SER A CA 1
ATOM 2147 C C . SER A 1 272 ? -40.957 -18.243 71.597 1.00 42.59 272 SER A C 1
ATOM 2149 O O . SER A 1 272 ? -41.838 -18.496 72.413 1.00 42.59 272 SER A O 1
ATOM 2151 N N . TRP A 1 273 ? -40.430 -19.188 70.806 1.00 38.56 273 TRP A N 1
ATOM 2152 C CA . TRP A 1 273 ? -40.816 -20.609 70.840 1.00 38.56 273 TRP A CA 1
ATOM 2153 C C . TRP A 1 273 ? -40.237 -21.366 72.049 1.00 38.56 273 TRP A C 1
ATOM 2155 O O . TRP A 1 273 ? -40.785 -22.383 72.461 1.00 38.56 273 TRP A O 1
ATOM 2165 N N . LEU A 1 274 ? -39.151 -20.874 72.657 1.00 41.78 274 LEU A N 1
ATOM 2166 C CA . LEU A 1 274 ? -38.498 -21.515 73.812 1.00 41.78 274 LEU A CA 1
ATOM 2167 C C . LEU A 1 274 ? -39.073 -21.099 75.174 1.00 41.78 274 LEU A C 1
ATOM 2169 O O . LEU A 1 274 ? -38.624 -21.590 76.210 1.00 41.78 274 LEU A O 1
ATOM 2173 N N . LYS A 1 275 ? -40.084 -20.228 75.201 1.00 44.53 275 LYS A N 1
ATOM 2174 C CA . LYS A 1 275 ? -40.824 -19.892 76.421 1.00 44.53 275 LYS A CA 1
ATOM 2175 C C . LYS A 1 275 ? -42.272 -20.321 76.269 1.00 44.53 275 LYS A C 1
ATOM 2177 O O . LYS A 1 275 ? -43.132 -19.494 76.000 1.00 44.53 275 LYS A O 1
ATOM 2182 N N . VAL A 1 276 ? -42.540 -21.605 76.504 1.00 43.09 276 VAL A N 1
ATOM 2183 C CA . VAL A 1 276 ? -43.886 -22.065 76.866 1.00 43.09 276 VAL A CA 1
ATOM 2184 C C . VAL A 1 276 ? -44.197 -21.472 78.246 1.00 43.09 276 VAL A C 1
ATOM 2186 O O . VAL A 1 276 ? -43.555 -21.867 79.224 1.00 43.09 276 VAL A O 1
ATOM 2189 N N . PRO A 1 277 ? -45.128 -20.513 78.390 1.00 45.28 277 PRO A N 1
ATOM 2190 C CA . PRO A 1 277 ? -45.592 -20.116 79.705 1.00 45.28 277 PRO A CA 1
ATOM 2191 C C . PRO A 1 277 ? -46.495 -21.244 80.195 1.00 45.28 277 PRO A C 1
ATOM 2193 O O . PRO A 1 277 ? -47.521 -21.535 79.578 1.00 45.28 277 PRO A O 1
ATOM 2196 N N . ALA A 1 278 ? -46.121 -21.886 81.300 1.00 46.16 278 ALA A N 1
ATOM 2197 C CA . ALA A 1 278 ? -47.013 -22.799 81.996 1.00 46.16 278 ALA A CA 1
ATOM 2198 C C . ALA A 1 278 ? -48.346 -22.075 82.275 1.00 46.16 278 ALA A C 1
ATOM 2200 O O . ALA A 1 278 ? -48.374 -21.079 82.998 1.00 46.16 278 ALA A O 1
ATOM 2201 N N . GLY A 1 279 ? -49.433 -22.553 81.659 1.00 52.91 279 GLY A N 1
ATOM 2202 C CA . GLY A 1 279 ? -50.800 -22.152 82.001 1.00 52.91 279 GLY A CA 1
ATOM 2203 C C . GLY A 1 279 ? -51.617 -21.387 80.953 1.00 52.91 279 GLY A C 1
ATOM 2204 O O . GLY A 1 279 ? -52.694 -20.916 81.309 1.00 52.91 279 GLY A O 1
ATOM 2205 N N . LYS A 1 280 ? -51.191 -21.252 79.685 1.00 59.03 280 LYS A N 1
ATOM 2206 C CA . LYS A 1 280 ? -52.088 -20.758 78.615 1.00 59.03 280 LYS A CA 1
ATOM 2207 C C . LYS A 1 280 ? -52.247 -21.803 77.509 1.00 59.03 280 LYS A C 1
ATOM 2209 O O . LYS A 1 280 ? -51.229 -22.163 76.929 1.00 59.03 280 LYS A O 1
ATOM 2214 N N . PRO A 1 281 ? -53.476 -22.255 77.198 1.00 64.38 281 PRO A N 1
ATOM 2215 C CA . PRO A 1 281 ? -53.690 -23.238 76.144 1.00 64.38 281 PRO A CA 1
ATOM 2216 C C . PRO A 1 281 ? -53.163 -22.744 74.788 1.00 64.38 281 PRO A C 1
ATOM 2218 O O . PRO A 1 281 ? -53.614 -21.711 74.286 1.00 64.38 281 PRO A O 1
ATOM 2221 N N . CYS A 1 282 ? -52.196 -23.458 74.212 1.00 68.94 282 CYS A N 1
ATOM 2222 C CA . CYS A 1 282 ? -51.570 -23.170 72.920 1.00 68.94 282 CYS A CA 1
ATOM 2223 C C . CYS A 1 282 ? -51.595 -24.397 71.988 1.00 68.94 282 CYS A C 1
ATOM 2225 O O . CYS A 1 282 ? -52.030 -25.478 72.384 1.00 68.94 282 CYS A O 1
ATOM 2227 N N . LEU A 1 283 ? -51.185 -24.227 70.724 1.00 71.44 283 LEU A N 1
ATOM 2228 C CA . LEU A 1 283 ? -51.234 -25.271 69.686 1.00 71.44 283 LEU A CA 1
ATOM 2229 C C . LEU A 1 283 ? -50.497 -26.545 70.117 1.00 71.44 283 LEU A C 1
ATOM 2231 O O . LEU A 1 283 ? -50.958 -27.654 69.866 1.00 71.44 283 LEU A O 1
ATOM 2235 N N . GLU A 1 284 ? -49.390 -26.380 70.831 1.00 73.50 284 GLU A N 1
ATOM 2236 C CA . GLU A 1 284 ? -48.552 -27.459 71.343 1.00 73.50 284 GLU A CA 1
ATOM 2237 C C . GLU A 1 284 ? -49.244 -28.277 72.445 1.00 73.50 284 GLU A C 1
ATOM 2239 O O . GLU A 1 284 ? -48.833 -29.405 72.710 1.00 73.50 284 GLU A O 1
ATOM 2244 N N . ASN A 1 285 ? -50.294 -27.736 73.079 1.00 70.38 285 ASN A N 1
ATOM 2245 C CA . ASN A 1 285 ? -51.107 -28.477 74.042 1.00 70.38 285 ASN A CA 1
ATOM 2246 C C . ASN A 1 285 ? -52.138 -29.399 73.377 1.00 70.38 285 ASN A C 1
ATOM 2248 O O . ASN A 1 285 ? -52.643 -30.286 74.057 1.00 70.38 285 ASN A O 1
ATOM 2252 N N . LEU A 1 286 ? -52.443 -29.224 72.085 1.00 70.00 286 LEU A N 1
ATOM 2253 C CA . LEU A 1 286 ? -53.416 -30.065 71.384 1.00 70.00 286 LEU A CA 1
ATOM 2254 C C . LEU A 1 286 ? -52.885 -31.476 71.127 1.00 70.00 286 LEU A C 1
ATOM 2256 O O . LEU A 1 286 ? -51.677 -31.693 70.994 1.00 70.00 286 LEU A O 1
ATOM 2260 N N . SER A 1 287 ? -53.796 -32.434 70.969 1.00 77.00 287 SER A N 1
ATOM 2261 C CA . SER A 1 287 ? -53.473 -33.764 70.457 1.00 77.00 287 SER A CA 1
ATOM 2262 C C . SER A 1 287 ? -52.815 -33.689 69.073 1.00 77.00 287 SER A C 1
ATOM 2264 O O . SER A 1 287 ? -52.988 -32.727 68.323 1.00 77.00 287 SER A O 1
ATOM 2266 N N . LYS A 1 288 ? -52.083 -34.741 68.682 1.00 75.81 288 LYS A N 1
ATOM 2267 C CA . LYS A 1 288 ? -51.456 -34.817 67.348 1.00 75.81 288 LYS A CA 1
ATOM 2268 C C . LYS A 1 288 ? -52.467 -34.642 66.209 1.00 75.81 288 LYS A C 1
ATOM 2270 O O . LYS A 1 288 ? -52.118 -34.089 65.173 1.00 75.81 288 LYS A O 1
ATOM 2275 N N . GLU A 1 289 ? -53.703 -35.096 66.406 1.00 75.19 289 GLU A N 1
ATOM 2276 C CA . GLU A 1 289 ? -54.791 -34.931 65.440 1.00 75.19 289 GLU A CA 1
ATOM 2277 C C . GLU A 1 289 ? -55.219 -33.459 65.331 1.00 75.19 289 GLU A C 1
ATOM 2279 O O . GLU A 1 289 ? -55.306 -32.925 64.226 1.00 75.19 289 GLU A O 1
ATOM 2284 N N . GLY A 1 290 ? -55.380 -32.770 66.467 1.00 73.31 290 GLY A N 1
ATOM 2285 C CA . GLY A 1 290 ? -55.686 -31.339 66.497 1.00 73.31 290 GLY A CA 1
ATOM 2286 C C . GLY A 1 290 ? -54.565 -30.465 65.932 1.00 73.31 290 GLY A C 1
ATOM 2287 O O . GLY A 1 290 ? -54.835 -29.508 65.210 1.00 73.31 290 GLY A O 1
ATOM 2288 N N . GLN A 1 291 ? -53.303 -30.819 66.184 1.00 78.00 291 GLN A N 1
ATOM 2289 C CA . GLN A 1 291 ? -52.147 -30.115 65.619 1.00 78.00 291 GLN A CA 1
ATOM 2290 C C . GLN A 1 291 ? -52.099 -30.213 64.087 1.00 78.00 291 GLN A C 1
ATOM 2292 O O . GLN A 1 291 ? -51.849 -29.210 63.416 1.00 78.00 291 GLN A O 1
ATOM 2297 N N . LEU A 1 292 ? -52.372 -31.399 63.529 1.00 76.31 292 LEU A N 1
ATOM 2298 C CA . LEU A 1 292 ? -52.390 -31.618 62.080 1.00 76.31 292 LEU A CA 1
ATOM 2299 C C . LEU A 1 292 ? -53.537 -30.866 61.393 1.00 76.31 292 LEU A C 1
ATOM 2301 O O . LEU A 1 292 ? -53.309 -30.249 60.356 1.00 76.31 292 LEU A O 1
ATOM 2305 N N . ASP A 1 293 ? -54.740 -30.861 61.976 1.00 73.50 293 ASP A N 1
ATOM 2306 C CA . ASP A 1 293 ? -55.885 -30.135 61.407 1.00 73.50 293 ASP A CA 1
ATOM 2307 C C . ASP A 1 293 ? -55.669 -28.611 61.447 1.00 73.50 293 ASP A C 1
ATOM 2309 O O . ASP A 1 293 ? -55.938 -27.919 60.466 1.00 73.50 293 ASP A O 1
ATOM 2313 N N . VAL A 1 294 ? -55.098 -28.063 62.531 1.00 74.50 294 VAL A N 1
ATOM 2314 C CA . VAL A 1 294 ? -54.754 -26.629 62.593 1.00 74.50 294 VAL A CA 1
ATOM 2315 C C . VAL A 1 294 ? -53.707 -26.257 61.539 1.00 74.50 294 VAL A C 1
ATOM 2317 O O . VAL A 1 294 ? -53.892 -25.256 60.844 1.00 74.50 294 VAL A O 1
ATOM 2320 N N . ALA A 1 295 ? -52.658 -27.070 61.376 1.00 76.88 295 ALA A N 1
ATOM 2321 C CA . ALA A 1 295 ? -51.616 -26.848 60.373 1.00 76.88 295 ALA A CA 1
ATOM 2322 C C . ALA A 1 295 ? -52.157 -26.942 58.934 1.00 76.88 295 ALA A C 1
ATOM 2324 O O . ALA A 1 295 ? -51.804 -26.124 58.082 1.00 76.88 295 ALA A O 1
ATOM 2325 N N . ASP A 1 296 ? -53.056 -27.893 58.662 1.00 72.19 296 ASP A N 1
ATOM 2326 C CA . ASP A 1 296 ? -53.757 -27.988 57.379 1.00 72.19 296 ASP A CA 1
ATOM 2327 C C . ASP A 1 296 ? -54.574 -26.718 57.105 1.00 72.19 296 ASP A C 1
ATOM 2329 O O . ASP A 1 296 ? -54.493 -26.142 56.019 1.00 72.19 296 ASP A O 1
ATOM 2333 N N . LYS A 1 297 ? -55.307 -26.205 58.104 1.00 73.06 297 LYS A N 1
ATOM 2334 C CA . LYS A 1 297 ? -56.153 -25.007 57.941 1.00 73.06 297 LYS A CA 1
ATOM 2335 C C . LYS A 1 297 ? -55.364 -23.712 57.818 1.00 73.06 297 LYS A C 1
ATOM 2337 O O . LYS A 1 297 ? -55.856 -22.770 57.199 1.00 73.06 297 LYS A O 1
ATOM 2342 N N . GLU A 1 298 ? -54.170 -23.650 58.389 1.00 73.25 298 GLU A N 1
ATOM 2343 C CA . GLU A 1 298 ? -53.262 -22.513 58.248 1.00 73.25 298 GLU A CA 1
ATOM 2344 C C . GLU A 1 298 ? -52.618 -22.469 56.857 1.00 73.25 298 GLU A C 1
ATOM 2346 O O . GLU A 1 298 ? -52.520 -21.394 56.266 1.00 73.25 298 GLU A O 1
ATOM 2351 N N . ASN A 1 299 ? -52.283 -23.634 56.293 1.00 68.38 299 ASN A N 1
ATOM 2352 C CA . ASN A 1 299 ? -51.667 -23.736 54.970 1.00 68.38 299 ASN A CA 1
ATOM 2353 C C . ASN A 1 299 ? -52.672 -23.653 53.812 1.00 68.38 299 ASN A C 1
ATOM 2355 O O . ASN A 1 299 ? -52.351 -23.104 52.759 1.00 68.38 299 ASN A O 1
ATOM 2359 N N . THR A 1 300 ? -53.882 -24.195 53.978 1.00 64.50 300 THR A N 1
ATOM 2360 C CA . THR A 1 300 ? -54.875 -24.293 52.890 1.00 64.50 300 THR A CA 1
ATOM 2361 C C . THR A 1 300 ? -55.976 -23.235 52.961 1.00 64.50 300 THR A C 1
ATOM 2363 O O . THR A 1 300 ? -56.632 -22.966 51.955 1.00 64.50 300 THR A O 1
ATOM 2366 N N . GLY A 1 301 ? -56.235 -22.651 54.139 1.00 58.09 301 GLY A N 1
ATOM 2367 C CA . GLY A 1 301 ? -57.382 -21.764 54.371 1.00 58.09 301 GLY A CA 1
ATOM 2368 C C . GLY A 1 301 ? -58.754 -22.455 54.272 1.00 58.09 301 GLY A C 1
ATOM 2369 O O . GLY A 1 301 ? -59.790 -21.789 54.314 1.00 58.09 301 GLY A O 1
ATOM 2370 N N . GLN A 1 302 ? -58.805 -23.788 54.146 1.00 60.09 302 GLN A N 1
ATOM 2371 C CA . GLN A 1 302 ? -60.039 -24.536 53.888 1.00 60.09 302 GLN A CA 1
ATOM 2372 C C . GLN A 1 302 ? -60.732 -25.017 55.168 1.00 60.09 302 GLN A C 1
ATOM 2374 O O . GLN A 1 302 ? -60.601 -26.175 55.543 1.00 60.09 302 GLN A O 1
ATOM 2379 N N . GLY A 1 303 ? -61.444 -24.160 55.903 1.00 58.56 303 GLY A N 1
ATOM 2380 C CA . GLY A 1 303 ? -61.910 -24.541 57.250 1.00 58.56 303 GLY A CA 1
ATOM 2381 C C . GLY A 1 303 ? -63.303 -25.159 57.390 1.00 58.56 303 GLY A C 1
ATOM 2382 O O . GLY A 1 303 ? -64.123 -25.202 56.484 1.00 58.56 303 GLY A O 1
ATOM 2383 N N . SER A 1 304 ? -63.551 -25.570 58.632 1.00 54.56 304 SER A N 1
ATOM 2384 C CA . SER A 1 304 ? -64.661 -26.353 59.186 1.00 54.56 304 SER A CA 1
ATOM 2385 C C . SER A 1 304 ? -65.755 -25.503 59.860 1.00 54.56 304 SER A C 1
ATOM 2387 O O . SER A 1 304 ? -66.420 -25.948 60.797 1.00 54.56 304 SER A O 1
ATOM 2389 N N . CYS A 1 305 ? -65.962 -24.251 59.427 1.00 61.09 305 CYS A N 1
ATOM 2390 C CA . CYS A 1 305 ? -67.044 -23.436 59.993 1.00 61.09 305 CYS A CA 1
ATOM 2391 C C . CYS A 1 305 ? -68.423 -23.996 59.600 1.00 61.09 305 CYS A C 1
ATOM 2393 O O . CYS A 1 305 ? -68.551 -24.705 58.603 1.00 61.09 305 CYS A O 1
ATOM 2395 N N . SER A 1 306 ? -69.482 -23.636 60.333 1.00 55.78 306 SER A N 1
ATOM 2396 C CA . SER A 1 306 ? -70.849 -24.115 60.056 1.00 55.78 306 SER A CA 1
ATOM 2397 C C . SER A 1 306 ? -71.335 -23.843 58.623 1.00 55.78 306 SER A C 1
ATOM 2399 O O . SER A 1 306 ? -72.214 -24.554 58.149 1.00 55.78 306 SER A O 1
ATOM 2401 N N . ARG A 1 307 ? -70.739 -22.869 57.918 1.00 54.16 307 ARG A N 1
ATOM 2402 C CA . ARG A 1 307 ? -71.011 -22.565 5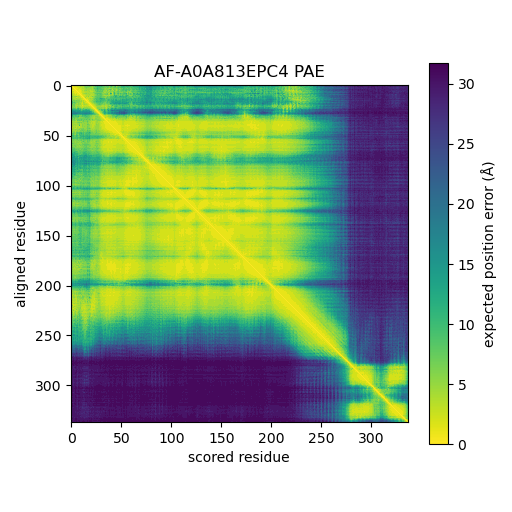6.501 1.00 54.16 307 ARG A CA 1
ATOM 2403 C C . ARG A 1 307 ? -70.146 -23.345 55.500 1.00 54.16 307 ARG A C 1
ATOM 2405 O O . ARG A 1 307 ? -70.569 -23.504 54.366 1.00 54.16 307 ARG A O 1
ATOM 2412 N N . CYS A 1 308 ? -68.970 -23.827 55.901 1.00 62.34 308 CYS A N 1
ATOM 2413 C CA . CYS A 1 308 ? -68.038 -24.581 55.046 1.00 62.34 308 CYS A CA 1
ATOM 2414 C C . CYS A 1 308 ? -68.092 -26.094 55.288 1.00 62.34 308 CYS A C 1
ATOM 2416 O O . CYS A 1 308 ? -67.521 -26.853 54.520 1.00 62.34 308 CYS A O 1
ATOM 2418 N N . ARG A 1 309 ? -68.820 -26.546 56.320 1.00 53.91 309 ARG A N 1
ATOM 2419 C CA . ARG A 1 309 ? -69.006 -27.966 56.667 1.00 53.91 309 ARG A CA 1
ATOM 2420 C C . ARG A 1 309 ? -69.556 -28.829 55.515 1.00 53.91 309 ARG A C 1
ATOM 2422 O O . ARG A 1 309 ? -69.420 -30.043 55.579 1.00 53.91 309 ARG A O 1
ATOM 2429 N N . TRP A 1 310 ? -70.160 -28.213 54.495 1.00 50.81 310 TRP A N 1
ATOM 2430 C CA . TRP A 1 310 ? -70.813 -28.890 53.368 1.00 50.81 310 TRP A CA 1
ATOM 2431 C C . TRP A 1 310 ? -70.422 -28.334 51.983 1.00 50.81 310 TRP A C 1
ATOM 2433 O O . TRP A 1 310 ? -71.141 -28.582 51.022 1.00 50.81 310 TRP A O 1
ATOM 2443 N N . GLY A 1 311 ? -69.344 -27.547 51.866 1.00 51.69 311 GLY A N 1
ATOM 2444 C CA . GLY A 1 311 ? -68.928 -26.949 50.588 1.00 51.69 311 GLY A CA 1
ATOM 2445 C C . GLY A 1 311 ? -67.456 -27.202 50.269 1.00 51.69 311 GLY A C 1
ATOM 2446 O O . GLY A 1 311 ? -66.607 -27.027 51.137 1.00 51.69 311 GLY A O 1
ATOM 2447 N N . ASP A 1 312 ? -67.159 -27.541 49.011 1.00 51.50 312 ASP A N 1
ATOM 2448 C CA . ASP A 1 312 ? -65.821 -27.934 48.520 1.00 51.50 312 ASP A CA 1
ATOM 2449 C C . ASP A 1 312 ? -64.803 -26.776 48.437 1.00 51.50 312 ASP A C 1
ATOM 2451 O O . ASP A 1 312 ? -63.658 -26.961 48.025 1.00 51.50 312 ASP A O 1
ATOM 2455 N N . VAL A 1 313 ? -65.205 -25.560 48.822 1.00 54.22 313 VAL A N 1
ATOM 2456 C CA . VAL A 1 313 ? -64.375 -24.353 48.766 1.00 54.22 313 VAL A CA 1
ATOM 2457 C C . VAL A 1 313 ? -64.445 -23.650 50.120 1.00 54.22 313 VAL A C 1
ATOM 2459 O O . VAL A 1 313 ? -65.483 -23.118 50.518 1.00 54.22 313 VAL A O 1
ATOM 2462 N N . GLY A 1 314 ? -63.339 -23.670 50.863 1.00 56.00 314 GLY A N 1
ATOM 2463 C CA . GLY A 1 314 ? -63.242 -22.971 52.141 1.00 56.00 314 GLY A CA 1
ATOM 2464 C C . GLY A 1 314 ? -63.446 -21.463 52.003 1.00 56.00 314 GLY A C 1
ATOM 2465 O O . GLY A 1 314 ? -63.111 -20.864 50.984 1.00 56.00 314 GLY A O 1
ATOM 2466 N N . CYS A 1 315 ? -63.999 -20.826 53.035 1.00 59.16 315 CYS A N 1
ATOM 2467 C CA . CYS A 1 315 ? -64.144 -19.371 53.054 1.00 59.16 315 CYS A CA 1
ATOM 2468 C C . CYS A 1 315 ? -62.916 -18.699 53.686 1.00 59.16 315 CYS A C 1
ATOM 2470 O O . CYS A 1 315 ? -62.331 -19.237 54.618 1.00 59.16 315 CYS A O 1
ATOM 2472 N N . LEU A 1 316 ? -62.599 -17.459 53.289 1.00 53.84 316 LEU A N 1
ATOM 2473 C CA . LEU A 1 316 ? -61.546 -16.617 53.906 1.00 53.84 316 LEU A CA 1
ATOM 2474 C C . LEU A 1 316 ? -61.753 -16.359 55.411 1.00 53.84 316 LEU A C 1
ATOM 2476 O O . LEU A 1 316 ? -60.895 -15.815 56.098 1.00 53.84 316 LEU A O 1
ATOM 2480 N N . ASN A 1 317 ? -62.925 -16.726 55.927 1.00 56.12 317 ASN A N 1
ATOM 2481 C CA . ASN A 1 317 ? -63.249 -16.668 57.341 1.00 56.12 317 ASN A CA 1
ATOM 2482 C C . ASN A 1 317 ? -62.729 -17.886 58.119 1.00 56.12 317 ASN A C 1
ATOM 2484 O O . ASN A 1 317 ? -62.864 -17.910 59.343 1.00 56.12 317 ASN A O 1
ATOM 2488 N N . CYS A 1 318 ? -62.165 -18.881 57.445 1.00 65.81 318 CYS A N 1
ATOM 2489 C CA . CYS A 1 318 ? -61.508 -20.033 58.027 1.00 65.81 318 CYS A CA 1
ATOM 2490 C C . CYS A 1 318 ? -60.008 -19.767 58.142 1.00 65.81 318 CYS A C 1
ATOM 2492 O O . CYS A 1 318 ? -59.329 -19.560 57.146 1.00 65.81 318 CYS A O 1
ATOM 2494 N N . SER A 1 319 ? -59.495 -19.762 59.368 1.00 68.38 319 SER A N 1
ATOM 2495 C CA . SER A 1 319 ? -58.078 -19.541 59.644 1.00 68.38 319 SER A CA 1
ATOM 2496 C C . SER A 1 319 ? -57.580 -20.539 60.679 1.00 68.38 319 SER A C 1
ATOM 2498 O O . SER A 1 319 ? -58.366 -20.989 61.524 1.00 68.38 319 SER A O 1
ATOM 2500 N N . GLY A 1 320 ? -56.275 -20.829 60.654 1.00 66.50 320 GLY A N 1
ATOM 2501 C CA . GLY A 1 320 ? -55.612 -21.653 61.672 1.00 66.50 320 GLY A CA 1
ATOM 2502 C C . GLY A 1 320 ? -55.953 -21.195 63.096 1.00 66.50 320 GLY A C 1
ATOM 2503 O O . GLY A 1 320 ? -56.297 -22.006 63.948 1.00 66.50 320 GLY A O 1
ATOM 2504 N N . ALA A 1 321 ? -56.052 -19.880 63.328 1.00 69.94 321 ALA A N 1
ATOM 2505 C CA . ALA A 1 321 ? -56.446 -19.313 64.621 1.00 69.94 321 ALA A CA 1
AT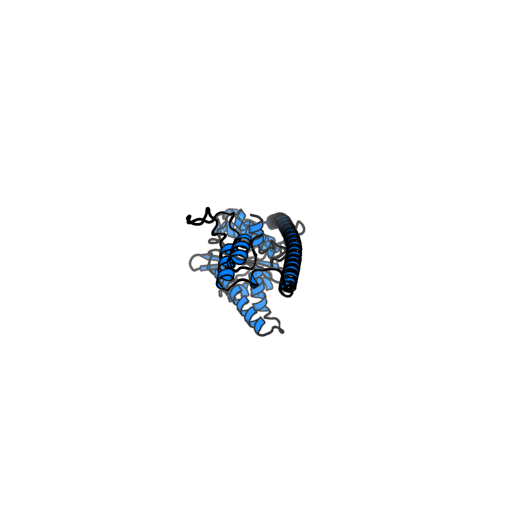OM 2506 C C . ALA A 1 321 ? -57.857 -19.723 65.102 1.00 69.94 321 ALA A C 1
ATOM 2508 O O . ALA A 1 321 ? -58.091 -19.849 66.306 1.00 69.94 321 ALA A O 1
ATOM 2509 N N . LYS A 1 322 ? -58.824 -19.921 64.194 1.00 70.06 322 LYS A N 1
ATOM 2510 C CA . LYS A 1 322 ? -60.172 -20.394 64.561 1.00 70.06 322 LYS A CA 1
ATOM 2511 C C . LYS A 1 322 ? -60.209 -21.910 64.750 1.00 70.06 322 LYS A C 1
ATOM 2513 O O . LYS A 1 322 ? -60.898 -22.370 65.658 1.00 70.06 322 LYS A O 1
ATOM 2518 N N . ALA A 1 323 ? -59.460 -22.660 63.940 1.00 71.75 323 ALA A N 1
ATOM 2519 C CA . ALA A 1 323 ? -59.291 -24.103 64.115 1.00 71.75 323 ALA A CA 1
ATOM 2520 C C . ALA A 1 323 ? -58.638 -24.419 65.472 1.00 71.75 323 ALA A C 1
ATOM 2522 O O . ALA A 1 323 ? -59.131 -25.271 66.208 1.00 71.75 323 ALA A O 1
ATOM 2523 N N . LEU A 1 324 ? -57.623 -23.641 65.861 1.00 73.88 324 LEU A N 1
ATOM 2524 C CA . LEU A 1 324 ? -56.963 -23.736 67.161 1.00 73.88 324 LEU A CA 1
ATOM 2525 C C . LEU A 1 324 ? -57.960 -23.549 68.312 1.00 73.88 324 LEU A C 1
ATOM 2527 O O . LEU A 1 324 ? -58.028 -24.380 69.209 1.00 73.88 324 LEU A O 1
ATOM 2531 N N . LYS A 1 325 ? -58.807 -22.512 68.263 1.00 72.81 325 LYS A N 1
ATOM 2532 C CA . LYS A 1 325 ? -59.853 -22.300 69.283 1.00 72.81 325 LYS A CA 1
ATOM 2533 C C . LYS A 1 325 ? -60.859 -23.451 69.364 1.00 72.81 325 LYS A C 1
ATOM 2535 O O . LYS A 1 325 ? -61.273 -23.809 70.463 1.00 72.81 325 LYS A O 1
ATOM 2540 N N . TYR A 1 326 ? -61.267 -24.005 68.221 1.00 75.06 326 TYR A N 1
ATOM 2541 C CA . TYR A 1 326 ? -62.184 -25.146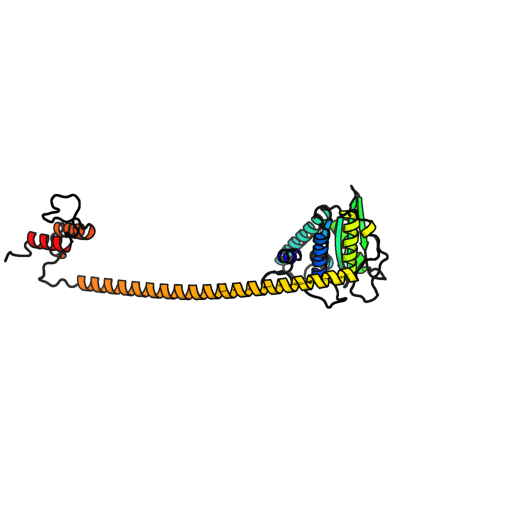 68.179 1.00 75.06 326 TYR A CA 1
ATOM 2542 C C . TYR A 1 326 ? -61.580 -26.371 68.868 1.00 75.06 326 TYR A C 1
ATOM 2544 O O . TYR A 1 326 ? -62.227 -26.953 69.735 1.00 75.06 326 TYR A O 1
ATOM 2552 N N . TRP A 1 327 ? -60.342 -26.726 68.527 1.00 75.50 327 TRP A N 1
ATOM 2553 C CA . TRP A 1 327 ? -59.667 -27.883 69.109 1.00 75.50 327 TRP A CA 1
ATOM 2554 C C . TRP A 1 327 ? -59.349 -27.694 70.588 1.00 75.50 327 TRP A C 1
ATOM 2556 O O . TRP A 1 327 ? -59.573 -28.611 71.369 1.00 75.50 327 TRP A O 1
ATOM 2566 N N . LEU A 1 328 ? -58.962 -26.485 71.000 1.00 74.44 328 LEU A N 1
ATOM 2567 C CA . LEU A 1 328 ? -58.769 -26.173 72.416 1.00 74.44 328 LEU A CA 1
ATOM 2568 C C . LEU A 1 328 ? -60.071 -26.351 73.213 1.00 74.44 328 LEU A C 1
ATOM 2570 O O . LEU A 1 328 ? -60.045 -26.893 74.312 1.00 74.44 328 LEU A O 1
ATOM 2574 N N . LYS A 1 329 ? -61.226 -25.960 72.652 1.00 75.00 329 LYS A N 1
ATOM 2575 C CA . LYS A 1 329 ? -62.531 -26.216 73.283 1.00 75.00 329 LYS A CA 1
ATOM 2576 C C . LYS A 1 329 ? -62.891 -27.708 73.270 1.00 75.00 329 LYS A C 1
ATOM 2578 O O . LYS A 1 329 ? -63.350 -28.234 74.276 1.00 75.00 329 LYS A O 1
ATOM 2583 N N . LYS A 1 330 ? -62.686 -28.392 72.141 1.00 76.38 330 LYS A N 1
ATOM 2584 C CA . LYS A 1 330 ? -63.011 -29.818 71.960 1.00 76.38 330 LYS A CA 1
ATOM 2585 C C . LYS A 1 330 ? -62.217 -30.723 72.906 1.00 76.38 330 LYS A C 1
ATOM 2587 O O . LYS A 1 330 ? -62.756 -31.716 73.378 1.00 76.38 330 LYS A O 1
ATOM 2592 N N . GLU A 1 331 ? -60.962 -30.382 73.174 1.00 75.75 331 GLU A N 1
ATOM 2593 C CA . GLU A 1 331 ? -60.064 -31.155 74.040 1.00 75.75 331 GLU A CA 1
ATOM 2594 C C . GLU A 1 331 ? -60.100 -30.705 75.511 1.00 75.75 331 GLU A C 1
ATOM 2596 O O . GLU A 1 331 ? -59.297 -31.166 76.316 1.00 75.75 331 GLU A O 1
ATOM 2601 N N . GLY A 1 332 ? -61.052 -29.839 75.883 1.00 64.81 332 GLY A N 1
ATOM 2602 C CA . GLY A 1 332 ? -61.303 -29.478 77.281 1.00 64.81 332 GLY A CA 1
ATOM 2603 C C . GLY A 1 332 ? -60.318 -28.469 77.874 1.00 64.81 332 GLY A C 1
ATOM 2604 O O . GLY A 1 332 ? -60.241 -28.335 79.088 1.00 64.81 332 GLY A O 1
ATOM 2605 N N . PHE A 1 333 ? -59.577 -27.726 77.047 1.00 69.38 333 PHE A N 1
ATOM 2606 C CA . PHE A 1 333 ? -58.707 -26.643 77.524 1.00 69.38 333 PHE A CA 1
ATOM 2607 C C . PHE A 1 333 ? -59.465 -25.343 77.848 1.00 69.38 333 PHE A C 1
ATOM 2609 O O . PHE A 1 333 ? -58.874 -24.399 78.375 1.00 69.38 333 PHE A O 1
ATOM 2616 N N . TYR A 1 334 ? -60.762 -25.288 77.532 1.00 64.00 334 TYR A N 1
ATOM 2617 C CA . TYR A 1 334 ? -61.684 -24.229 77.933 1.00 64.00 334 TYR A CA 1
ATOM 2618 C C . TYR A 1 334 ? -62.946 -24.861 78.531 1.00 64.00 334 TYR A C 1
ATOM 2620 O O . TYR A 1 334 ? -63.729 -25.459 77.792 1.00 64.00 334 TYR A O 1
ATOM 2628 N N . ASP A 1 335 ? -63.153 -24.694 79.838 1.00 48.38 335 ASP A N 1
ATOM 2629 C CA . ASP A 1 335 ? -64.450 -24.940 80.472 1.00 48.38 335 ASP A CA 1
ATOM 2630 C C . ASP A 1 335 ? -65.438 -23.837 80.064 1.00 48.38 335 ASP A C 1
ATOM 2632 O O . ASP A 1 335 ? -65.076 -22.662 79.940 1.00 48.38 335 ASP A O 1
ATOM 2636 N N . GLU A 1 336 ? -66.689 -24.220 79.814 1.00 40.62 336 GLU A N 1
ATOM 2637 C CA . GLU A 1 336 ? -67.773 -23.281 79.531 1.00 40.62 336 GLU A CA 1
ATOM 2638 C C . GLU A 1 336 ? -68.061 -22.421 80.772 1.00 40.62 336 GLU A C 1
ATOM 2640 O O . GLU A 1 336 ? -68.450 -22.942 81.816 1.00 40.62 336 GLU A O 1
ATOM 2645 N N . PHE A 1 337 ? -67.886 -21.104 80.633 1.00 34.06 337 PHE A N 1
ATOM 2646 C CA . PHE A 1 337 ? -68.599 -20.099 81.423 1.00 34.06 337 PHE A CA 1
ATOM 2647 C C . PHE A 1 337 ? -69.682 -19.465 80.558 1.00 34.06 337 PHE A C 1
ATOM 2649 O O . PHE A 1 337 ? -69.367 -19.118 79.391 1.00 34.06 337 PHE A O 1
#

Solvent-accessible surface area (backbone atoms only — not comparable to full-atom values): 18784 Å² total; per-residue (Å²): 108,72,68,58,49,34,53,77,45,52,30,34,57,46,88,84,43,93,40,45,78,72,74,68,66,68,91,85,56,56,69,59,51,60,61,49,51,41,46,42,48,53,50,47,36,62,78,68,67,60,52,70,66,50,42,28,75,50,56,42,61,60,52,45,59,46,50,47,44,78,71,70,49,74,66,90,86,59,51,73,68,56,51,53,52,49,51,54,51,44,54,51,49,52,50,53,52,47,48,43,65,66,68,22,45,28,30,41,37,51,42,76,36,92,94,41,43,28,32,39,38,41,37,52,59,88,94,46,76,47,63,44,28,38,46,33,48,83,69,69,58,63,68,40,50,50,53,52,31,51,50,39,34,73,71,72,64,42,80,65,60,71,73,71,55,85,66,53,54,64,88,95,59,40,47,34,43,23,39,40,51,29,48,51,50,27,49,43,29,36,75,65,65,72,34,50,75,80,35,66,68,82,69,49,29,68,59,40,49,51,51,39,49,55,50,33,49,52,51,32,55,50,34,55,49,42,32,51,51,49,52,53,48,51,54,49,52,51,53,51,52,54,50,49,53,55,50,51,54,52,51,50,55,50,49,56,50,51,50,53,50,50,53,50,51,53,49,52,49,53,59,57,67,73,57,78,64,90,89,64,91,50,69,87,73,46,54,75,68,48,41,51,52,23,52,50,19,56,76,66,30,55,29,80,47,93,84,24,69,84,43,102,62,45,46,95,87,26,41,25,74,56,45,44,53,50,43,40,44,75,73,61,70,47,79,91,127

Nearest PDB structures (foldseek):
  2bkq-assembly2_B  TM=6.313E-01  e=4.891E-07  Homo sapiens
  5haf-assembly1_A  TM=4.973E-01  e=3.193E-05  Salmonella enterica subsp. enterica serovar Typhimurium
  5ubw-assembly1_A  TM=5.387E-01  e=2.021E-04  Salmonella enterica subsp. enterica serovar Typhimurium str. LT2
  5haf-assembly2_B  TM=4.176E-01  e=1.856E-05  Salmonella enterica subsp. enterica serovar Typhimurium
  2qm4-assembly1_A  TM=1.706E-01  e=1.652E+00  Homo sapiens

Mean predicted aligned error: 14.45 Å

Sequence (337 aa):
MLQSWLWDCGLKLEPEDPGDDVTVSSQGGDWLLDQRLNVGWELLKFGAGLQESAVQYVPPDLLQTWMRLETEGAHPDADEEFLLRLAAVQENRRKVIVQKLDKAAVVLMPVYCSEHWTLVVVQKVGDEVLVEYRDSLQTASEESWQAAAKALKVLKGWELPRRCNTAAQPPGSALCGAFVLSWMEQVCRKLCLNEPACSMGWPNAALWSARTWTVSKMLKKEQDKQIAEAKALQLKNEAIRKKQKAVDEKNLKKQEQLEKIKGKVEASAKESWLKVPAGKPCLENLSKEGQLDVADKENTGQGSCSRCRWGDVGCLNCSGAKALKYWLKKEGFYDEF

InterPro domains:
  IPR038765 Papain-like cysteine peptidase superfamily [SSF54001] (28-202)